Protein AF-A0A0B7G5N1-F1 (afdb_monomer)

pLDDT: mean 84.03, std 15.51, range [38.81, 98.81]

Secondary structure (DSSP, 8-state):
--PPP-----------PPPEEEEESSTT-SSGGGGGG-BTTB--SS--SSSB----SS--BSS-EEEEEEE--SSSPPPTTS-EEEEEETT-SEEEEESSPTT--S--S-EEEEETTEEEEEE---TT-EEEEEEE-STT-EEEEEETTPPPEEEEES--SS-B-S-EEEEEEE---S----------EEEEEEEESS------

Solvent-accessible surface area (backbone atoms only — not comparable to full-atom values): 11758 Å² total; per-residue (Å²): 142,82,83,82,85,81,83,82,78,80,82,79,73,82,82,81,74,46,58,75,66,47,78,56,61,54,85,92,49,94,50,79,72,56,61,71,64,31,41,101,91,39,84,44,74,48,44,53,79,91,44,35,26,61,56,74,89,61,81,50,60,42,62,34,38,41,32,39,27,37,24,54,33,80,66,49,42,64,64,30,78,27,25,32,48,34,39,35,34,86,84,59,25,40,31,36,32,32,21,17,48,86,95,59,80,93,56,52,51,34,40,32,36,33,35,77,91,37,78,73,46,74,44,69,69,63,60,66,44,43,38,37,38,30,50,23,22,26,84,72,21,27,35,26,44,31,50,64,86,40,61,45,41,79,75,41,79,37,58,35,73,48,40,67,50,73,51,39,35,51,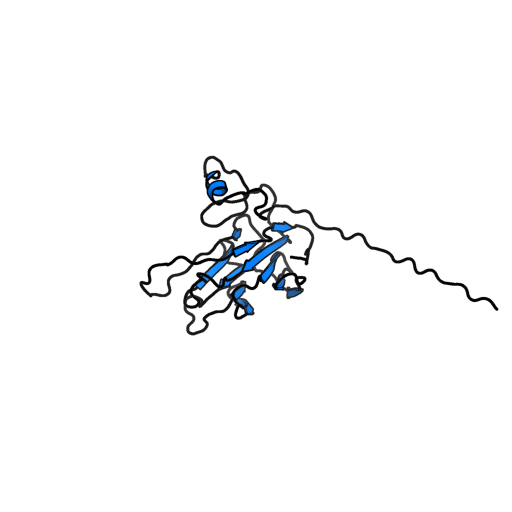48,71,49,74,52,86,76,85,68,91,71,78,86,67,82,61,42,71,50,76,45,66,27,36,35,30,68,44,75,81,78,41,69,112

Sequence (204 aa):
MLLPLLSAAAVLAPSVLGAIVWDGRFNNYSTATDFDKWSWSNQVGAYQTSELIPQTTASLSGHLYFHVSLQIPTVNPPDPNYEHQIVFWEGHYADIKYGQLAGQNGVADVLRVITGGKTIWSVTPVKGTWYNFILETGSPGGLWVSTGGSALTKVYTGSLNGNGGTDWHIGALRLPNGNTNTITEENIYYSGVYVEDSGPTTTP

Foldseek 3Di:
DDDDDDDDDPPPDDPPDFDFQADPQCPVPPDPCVQVQDDPVRHDDQAHPDWGFGDHPDDQFAFKKWKKKKFQAPPQGDFLQWKKFAKAFPVRQKTFIAHADAPDPDPGQKTFIDGPNHTLDIDNHDHPKIKIWIFTAHAFGFIWIDIDQDFTDTSTTHHSRGTGDSRITHGIDIDDRPDPDDDDDHDMDMGGGTMGPDDDPRTD

Nearest PDB structures (foldseek):
  4le3-assembly3_C  TM=9.050E-01  e=3.004E-16  Podospora anserina
  3w9a-assembly3_C  TM=8.917E-01  e=1.405E-14  Coprinopsis cinerea okayama7#130
  9k7m-assembly2_B  TM=7.833E-01  e=1.869E-09  Coprinopsis cinerea okayama7#130
  9k7o-assembly2_B  TM=7.538E-01  e=1.773E-09  Coprinopsis cinerea okayama7#130
  7yaq-assembly1_A-2  TM=3.192E-01  e=9.346E+00  Cucumis sativus

Organism: Thanatephorus cucumeris (strain AG1-IB / isolate 7/3/14) (NCBI:txid1108050)

InterPro domains:
  IPR041524 Glycoside hydrolase 131, catalytic N-terminal [PF18271] (49-200)
  IPR041524 Glycoside hydrolase 131, catalytic N-terminal [PTHR34612] (50-203)

Structure (mmCIF, N/CA/C/O backbone):
data_AF-A0A0B7G5N1-F1
#
_entry.id   AF-A0A0B7G5N1-F1
#
loop_
_atom_site.group_PDB
_atom_site.id
_atom_site.type_symbol
_atom_site.label_atom_id
_atom_site.label_alt_id
_atom_site.label_comp_id
_atom_site.label_asym_id
_atom_site.label_entity_id
_atom_site.label_seq_id
_atom_site.pdbx_PDB_ins_code
_atom_site.Cartn_x
_atom_site.Cartn_y
_atom_site.Cartn_z
_atom_site.occupancy
_atom_site.B_iso_or_equiv
_atom_site.auth_seq_id
_atom_site.auth_comp_id
_atom_site.auth_asym_id
_atom_site.auth_atom_id
_atom_site.pdbx_PDB_model_num
ATOM 1 N N . MET A 1 1 ? -50.544 -39.180 17.485 1.00 41.62 1 MET A N 1
ATOM 2 C CA . MET A 1 1 ? -49.127 -38.815 17.691 1.00 41.62 1 MET A CA 1
ATOM 3 C C . MET A 1 1 ? -48.764 -37.822 16.594 1.00 41.62 1 MET A C 1
ATOM 5 O O . MET A 1 1 ? -48.700 -38.233 15.447 1.00 41.62 1 MET A O 1
ATOM 9 N N . LEU A 1 2 ? -48.657 -36.527 16.907 1.00 38.81 2 LEU A N 1
ATOM 10 C CA . LEU A 1 2 ? -48.232 -35.479 15.966 1.00 38.81 2 LEU A CA 1
ATOM 11 C C . LEU A 1 2 ? -46.974 -34.821 16.541 1.00 38.81 2 LEU A C 1
ATOM 13 O O . LEU A 1 2 ? -46.978 -34.454 17.715 1.00 38.81 2 LEU A O 1
ATOM 17 N N . LEU A 1 3 ? -45.924 -34.678 15.732 1.00 41.94 3 LEU A N 1
ATOM 18 C CA . LEU A 1 3 ? -44.769 -33.843 16.071 1.00 41.94 3 LEU A CA 1
ATOM 19 C C . LEU A 1 3 ? -45.041 -32.399 15.614 1.00 41.94 3 LEU A C 1
ATOM 21 O O . LEU A 1 3 ? -45.576 -32.218 14.518 1.00 41.94 3 LEU A O 1
ATOM 25 N N . PRO A 1 4 ? -44.652 -31.373 16.389 1.00 52.06 4 PRO A N 1
ATOM 26 C CA . PRO A 1 4 ? -44.638 -30.000 15.906 1.00 52.06 4 PRO A CA 1
ATOM 27 C C . PRO A 1 4 ? -43.407 -29.762 15.016 1.00 52.06 4 PRO A C 1
ATOM 29 O O . PRO A 1 4 ? -42.291 -30.132 15.379 1.00 52.06 4 PRO A O 1
ATOM 32 N N . LEU A 1 5 ? -43.591 -29.094 13.873 1.00 51.34 5 LEU A N 1
ATOM 33 C CA . LEU A 1 5 ? -42.473 -28.478 13.155 1.00 51.34 5 LEU A CA 1
ATOM 34 C C . LEU A 1 5 ? -41.990 -27.257 13.950 1.00 51.34 5 LEU A C 1
ATOM 36 O O . LEU A 1 5 ? -42.762 -26.325 14.175 1.00 51.34 5 LEU A O 1
ATOM 40 N N . LEU A 1 6 ? -40.709 -27.229 14.322 1.00 52.19 6 LEU A N 1
ATOM 41 C CA . LEU A 1 6 ? -40.042 -25.985 14.706 1.00 52.19 6 LEU A CA 1
ATOM 42 C C . LEU A 1 6 ? -39.616 -25.244 13.433 1.00 52.19 6 LEU A C 1
ATOM 44 O O . LEU A 1 6 ? -38.690 -25.673 12.746 1.00 52.19 6 LEU A O 1
ATOM 48 N N . SER A 1 7 ? -40.249 -24.107 13.145 1.00 56.81 7 SER A N 1
ATOM 49 C CA . SER A 1 7 ? -39.714 -23.149 12.174 1.00 56.81 7 SER A CA 1
ATOM 50 C C . SER A 1 7 ? -38.549 -22.387 12.800 1.00 56.81 7 SER A C 1
ATOM 52 O O . SER A 1 7 ? -38.754 -21.517 13.646 1.00 56.81 7 SER A O 1
ATOM 54 N N . ALA A 1 8 ? -37.325 -22.692 12.374 1.00 58.16 8 ALA A N 1
ATOM 55 C CA . ALA A 1 8 ? -36.159 -21.883 12.705 1.00 58.16 8 ALA A CA 1
ATOM 56 C C . ALA A 1 8 ? -36.198 -20.574 11.898 1.00 58.16 8 ALA A C 1
ATOM 58 O O . ALA A 1 8 ? -35.977 -20.573 10.688 1.00 58.16 8 ALA A O 1
ATOM 59 N N . ALA A 1 9 ? -36.483 -19.454 12.564 1.00 54.28 9 ALA A N 1
ATOM 60 C CA . ALA A 1 9 ? -36.332 -18.136 11.961 1.00 54.28 9 ALA A CA 1
ATOM 61 C C . ALA A 1 9 ? -34.836 -17.807 11.839 1.00 54.28 9 ALA A C 1
ATOM 63 O O . ALA A 1 9 ? -34.158 -17.591 12.844 1.00 54.28 9 ALA A O 1
ATOM 64 N N . ALA A 1 10 ? -34.316 -17.776 10.611 1.00 60.44 10 ALA A N 1
ATOM 65 C CA . ALA A 1 10 ? -32.957 -17.321 10.351 1.00 60.44 10 ALA A CA 1
ATOM 66 C C . ALA A 1 10 ? -32.867 -15.809 10.612 1.00 60.44 10 ALA A C 1
ATOM 68 O O . ALA A 1 10 ? -33.365 -15.002 9.826 1.00 60.44 10 ALA A O 1
ATOM 69 N N . VAL A 1 11 ? -32.239 -15.425 11.725 1.00 53.81 11 VAL A N 1
ATOM 70 C CA . VAL A 1 11 ? -31.940 -14.021 12.025 1.00 53.81 11 VAL A CA 1
ATOM 71 C C . VAL A 1 11 ? -30.785 -13.577 11.131 1.00 53.81 11 VAL A C 1
ATOM 73 O O . VAL A 1 11 ? -29.615 -13.780 11.450 1.00 53.81 11 VAL A O 1
ATOM 76 N N . LEU A 1 12 ? -31.124 -12.966 9.996 1.00 58.72 12 LEU A N 1
ATOM 77 C CA . LEU A 1 12 ? -30.190 -12.163 9.215 1.00 58.72 12 LEU A CA 1
ATOM 78 C C . LEU A 1 12 ? -29.838 -10.917 10.032 1.00 58.72 12 LEU A C 1
ATOM 80 O O . LEU A 1 12 ? -30.612 -9.962 10.092 1.00 58.72 12 LEU A O 1
ATOM 84 N N . ALA A 1 13 ? -28.677 -10.941 10.686 1.00 62.34 13 ALA A N 1
ATOM 85 C CA . ALA A 1 13 ? -28.099 -9.734 11.257 1.00 62.34 13 ALA A CA 1
ATOM 86 C C . ALA A 1 13 ? -27.789 -8.749 10.112 1.00 62.34 13 ALA A C 1
ATOM 88 O O . ALA A 1 13 ? -27.182 -9.163 9.119 1.00 62.34 13 ALA A O 1
ATOM 89 N N . PRO A 1 14 ? -28.188 -7.468 10.207 1.00 55.19 14 PRO A N 1
ATOM 90 C CA . PRO A 1 14 ? -27.803 -6.482 9.211 1.00 55.19 14 PRO A CA 1
ATOM 91 C C . PRO A 1 14 ? -26.285 -6.285 9.260 1.00 55.19 14 PRO A C 1
ATOM 93 O O . PRO A 1 14 ? -25.725 -5.957 10.307 1.00 55.19 14 PRO A O 1
ATOM 96 N N . SER A 1 15 ? -25.619 -6.463 8.121 1.00 60.59 15 SER A N 1
ATOM 97 C CA . SER A 1 15 ? -24.226 -6.062 7.950 1.00 60.59 15 SER A CA 1
ATOM 98 C C . SER A 1 15 ? -24.149 -4.536 7.977 1.00 60.59 15 SER A C 1
ATOM 100 O O . SER A 1 15 ? -24.482 -3.876 6.990 1.00 60.59 15 SER A O 1
ATOM 102 N N . VAL A 1 16 ? -23.729 -3.974 9.110 1.00 55.88 16 VAL A N 1
ATOM 103 C CA . VAL A 1 16 ? -23.345 -2.563 9.194 1.00 55.88 16 VAL A CA 1
ATOM 104 C C . VAL A 1 16 ? -22.017 -2.416 8.457 1.00 55.88 16 VAL A C 1
ATOM 106 O O . VAL A 1 16 ? -20.967 -2.752 8.997 1.00 55.88 16 VAL A O 1
ATOM 109 N N . LEU A 1 17 ? -22.084 -1.975 7.201 1.00 64.12 17 LEU A N 1
ATOM 110 C CA . LEU A 1 17 ? -20.917 -1.478 6.476 1.00 64.12 17 LEU A CA 1
ATOM 111 C C . LEU A 1 17 ? -20.559 -0.099 7.037 1.00 64.12 17 LEU A C 1
ATOM 113 O O . LEU A 1 17 ? -21.458 0.707 7.295 1.00 64.12 17 LEU A O 1
ATOM 117 N N . GLY A 1 18 ? -19.267 0.146 7.245 1.00 68.44 18 GLY A N 1
ATOM 118 C CA . GLY A 1 18 ? -18.786 1.401 7.805 1.00 68.44 18 GLY A CA 1
ATOM 119 C C . GLY A 1 18 ? -18.878 2.587 6.855 1.00 68.44 18 GLY A C 1
ATOM 120 O O . GLY A 1 18 ? -19.166 2.448 5.662 1.00 68.44 18 GLY A O 1
ATOM 121 N N . ALA A 1 19 ? -18.627 3.781 7.391 1.00 80.12 19 ALA A N 1
ATOM 122 C CA . ALA A 1 19 ? -18.590 4.992 6.588 1.00 80.12 19 ALA A CA 1
ATOM 123 C C . ALA A 1 19 ? -17.226 5.134 5.891 1.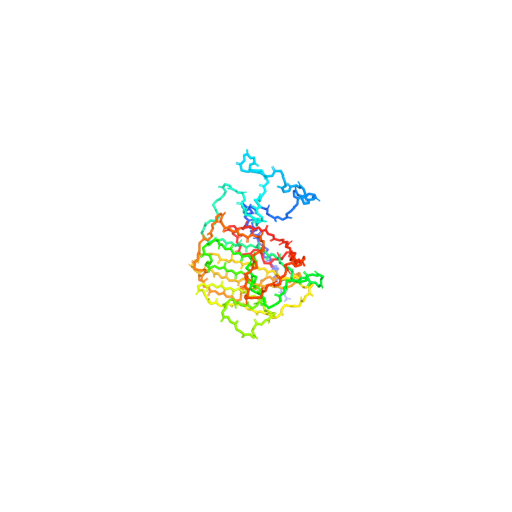00 80.12 19 ALA A C 1
ATOM 125 O O . ALA A 1 19 ? -16.173 5.114 6.530 1.00 80.12 19 ALA A O 1
ATOM 126 N N . ILE A 1 20 ? -17.244 5.333 4.570 1.00 73.56 20 ILE A N 1
ATOM 127 C CA . ILE A 1 20 ? -16.054 5.741 3.813 1.00 73.56 20 ILE A CA 1
ATOM 128 C C . ILE A 1 20 ? -15.778 7.212 4.143 1.00 73.56 20 ILE A C 1
ATOM 130 O O . ILE A 1 20 ? -16.567 8.084 3.776 1.00 73.56 20 ILE A O 1
ATOM 134 N N . VAL A 1 21 ? -14.666 7.491 4.830 1.00 76.88 21 VAL A N 1
ATOM 135 C CA . VAL A 1 21 ? -14.301 8.855 5.274 1.00 76.88 21 VAL A CA 1
ATOM 136 C C . VAL A 1 21 ? -13.416 9.609 4.272 1.00 76.88 21 VAL A C 1
ATOM 138 O O . VAL A 1 21 ? -13.299 10.834 4.336 1.00 76.88 21 VAL A O 1
ATOM 141 N N . TRP A 1 22 ? -12.820 8.889 3.319 1.00 79.38 22 TRP A N 1
ATOM 142 C CA . TRP A 1 22 ? -12.133 9.422 2.139 1.00 79.38 22 TRP A CA 1
ATOM 143 C C . TRP A 1 22 ? -12.117 8.352 1.034 1.00 79.38 22 TRP A C 1
ATOM 145 O O . TRP A 1 22 ? -11.930 7.169 1.321 1.00 79.38 22 TRP A O 1
ATOM 155 N N . ASP A 1 23 ? -12.332 8.764 -0.220 1.00 78.38 23 ASP A N 1
ATOM 156 C CA . ASP A 1 23 ? -12.467 7.872 -1.380 1.00 78.38 23 ASP A CA 1
ATOM 157 C C . ASP A 1 23 ? -11.369 8.141 -2.421 1.00 78.38 23 ASP A C 1
ATOM 159 O O . ASP A 1 23 ? -11.467 9.057 -3.242 1.00 78.38 23 ASP A O 1
ATOM 163 N N . GLY A 1 24 ? -10.330 7.307 -2.379 1.00 77.19 24 GLY A N 1
ATOM 164 C CA . GLY A 1 24 ? -9.223 7.270 -3.327 1.00 77.19 24 GLY A CA 1
ATOM 165 C C . GLY A 1 24 ? -9.346 6.140 -4.353 1.00 77.19 24 GLY A C 1
ATOM 166 O O . GLY A 1 24 ? -8.335 5.570 -4.761 1.00 77.19 24 GLY A O 1
ATOM 167 N N . ARG A 1 25 ? -10.557 5.773 -4.786 1.00 82.56 25 ARG A N 1
ATOM 168 C CA . ARG A 1 25 ? -10.760 4.675 -5.755 1.00 82.56 25 ARG A CA 1
ATOM 169 C C . ARG A 1 25 ? -10.706 5.123 -7.220 1.00 82.56 25 ARG A C 1
ATOM 171 O O . ARG A 1 25 ? -11.237 4.439 -8.086 1.00 82.56 25 ARG A O 1
ATOM 178 N N . PHE A 1 26 ? -10.112 6.284 -7.501 1.00 79.31 26 PHE A N 1
ATOM 179 C CA . PHE A 1 26 ? -9.945 6.888 -8.836 1.00 79.31 26 PHE A CA 1
ATOM 180 C C . PHE A 1 26 ? -11.225 7.131 -9.668 1.00 79.31 26 PHE A C 1
ATOM 182 O O . PHE A 1 26 ? -11.131 7.720 -10.735 1.00 79.31 26 PHE A O 1
ATOM 189 N N . ASN A 1 27 ? -12.426 6.803 -9.175 1.00 80.69 27 ASN A N 1
ATOM 190 C CA . ASN A 1 27 ? -13.707 6.962 -9.891 1.00 80.69 27 ASN A CA 1
ATOM 191 C C . ASN A 1 27 ? -13.988 8.386 -10.425 1.00 80.69 27 ASN A C 1
ATOM 193 O O . ASN A 1 27 ? -14.785 8.554 -11.343 1.00 80.69 27 ASN A O 1
ATOM 197 N N . ASN A 1 28 ? -13.343 9.406 -9.848 1.00 76.69 28 ASN A N 1
ATOM 198 C CA . ASN A 1 28 ? -13.466 10.817 -10.234 1.00 76.69 28 ASN A CA 1
ATOM 199 C C . ASN A 1 28 ? -12.352 11.298 -11.194 1.00 76.69 28 ASN A C 1
ATOM 201 O O . ASN A 1 28 ? -12.274 12.490 -11.489 1.00 76.69 28 ASN A O 1
ATOM 205 N N . TYR A 1 29 ? -11.493 10.390 -11.667 1.00 72.31 29 TYR A N 1
ATOM 206 C CA . TYR A 1 29 ? -10.338 10.650 -12.527 1.00 72.31 29 TYR A CA 1
ATOM 207 C C . TYR A 1 29 ? -10.499 9.856 -13.831 1.00 72.31 29 TYR A C 1
ATOM 209 O O . TYR A 1 29 ? -10.562 8.630 -13.820 1.00 72.31 29 TYR A O 1
ATOM 217 N N . SER A 1 30 ? -10.581 10.551 -14.966 1.00 83.38 30 SER A N 1
ATOM 218 C CA . SER A 1 30 ? -10.684 9.930 -16.296 1.00 83.38 30 SER A CA 1
ATOM 219 C C . SER A 1 30 ? -9.310 9.623 -16.894 1.00 83.38 30 SER A C 1
ATOM 221 O O . SER A 1 30 ? -9.163 8.683 -17.671 1.00 83.38 30 SER A O 1
ATOM 223 N N . THR A 1 31 ? -8.306 10.443 -16.572 1.00 79.44 31 THR A N 1
ATOM 224 C CA . THR A 1 31 ? -6.951 10.395 -17.140 1.00 79.44 31 THR A CA 1
ATOM 225 C C . THR A 1 31 ? -5.909 10.904 -16.141 1.00 79.44 31 THR A C 1
ATOM 227 O O . THR A 1 31 ? -6.243 11.584 -15.175 1.00 79.44 31 THR A O 1
ATOM 230 N N . ALA A 1 32 ? -4.622 10.640 -16.392 1.00 71.44 32 ALA A N 1
ATOM 231 C CA . ALA A 1 32 ? -3.537 11.154 -15.551 1.00 71.44 32 ALA A CA 1
ATOM 232 C C . ALA A 1 32 ? -3.467 12.700 -15.504 1.00 71.44 32 ALA A C 1
ATOM 234 O O . ALA A 1 32 ? -3.017 13.263 -14.513 1.00 71.44 32 ALA A O 1
ATOM 235 N N . THR A 1 33 ? -3.978 13.408 -16.515 1.00 75.00 33 THR A N 1
ATOM 236 C CA . THR A 1 33 ? -4.027 14.882 -16.499 1.00 75.00 33 THR A CA 1
ATOM 237 C C . THR A 1 33 ? -5.102 15.445 -15.561 1.00 75.00 33 THR A C 1
ATOM 239 O O . THR A 1 33 ? -5.165 16.652 -15.335 1.00 75.00 33 THR A O 1
ATOM 242 N N . ASP A 1 34 ? -5.947 14.599 -14.960 1.00 70.38 34 ASP A N 1
ATOM 243 C CA . ASP A 1 34 ? -6.860 15.028 -13.898 1.00 70.38 34 ASP A CA 1
ATOM 244 C C . ASP A 1 34 ? -6.130 15.305 -12.571 1.00 70.38 34 ASP A C 1
ATOM 246 O O . ASP A 1 34 ? -6.648 16.069 -11.754 1.00 70.38 34 ASP A O 1
ATOM 250 N N . PHE A 1 35 ? -4.922 14.759 -12.366 1.00 66.94 35 PHE A N 1
ATOM 251 C CA . PHE A 1 35 ? -4.067 15.110 -11.224 1.00 66.94 35 PHE A CA 1
ATOM 252 C C . PHE A 1 35 ? -3.460 16.518 -11.370 1.00 66.94 35 PHE A C 1
ATOM 254 O O . PHE A 1 35 ? -3.325 17.218 -10.370 1.00 66.94 35 PHE A O 1
ATOM 261 N N . ASP A 1 36 ? -3.222 16.995 -12.601 1.00 69.38 36 ASP A N 1
ATOM 262 C CA . ASP A 1 36 ? -2.700 18.348 -12.892 1.00 69.38 36 ASP A CA 1
ATOM 263 C C . ASP A 1 36 ? -3.657 19.483 -12.466 1.00 69.38 36 ASP A C 1
ATOM 265 O O . ASP A 1 36 ? -3.292 20.660 -12.459 1.00 69.38 36 ASP A O 1
ATOM 269 N N . LYS A 1 37 ? -4.909 19.149 -12.120 1.00 70.75 37 LYS A N 1
ATOM 270 C CA . LYS A 1 37 ? -5.894 20.096 -11.577 1.00 70.75 37 LYS A CA 1
ATOM 271 C C . LYS A 1 37 ? -5.552 20.531 -10.151 1.00 70.75 37 LYS A C 1
ATOM 273 O O . LYS A 1 37 ? -5.959 21.626 -9.750 1.00 70.75 37 LYS A O 1
ATOM 278 N N . TRP A 1 38 ? -4.850 19.685 -9.395 1.00 75.75 38 TRP A N 1
ATOM 279 C CA . TRP A 1 38 ? -4.390 19.997 -8.047 1.00 75.75 38 TRP A CA 1
ATOM 280 C C . TRP A 1 38 ? -3.155 20.901 -8.092 1.00 75.75 38 TRP A C 1
ATOM 282 O O . TRP A 1 38 ? -2.234 20.698 -8.881 1.00 75.75 38 TRP A O 1
ATOM 292 N N . SER A 1 39 ? -3.106 21.889 -7.203 1.00 55.28 39 SER A N 1
ATOM 293 C CA . SER A 1 39 ? -1.886 22.641 -6.915 1.00 55.28 39 SER A CA 1
ATOM 294 C C . SER A 1 39 ? -1.914 23.208 -5.496 1.00 55.28 39 SER A C 1
ATOM 296 O O . SER A 1 39 ? -2.972 23.302 -4.871 1.00 55.28 39 SER A O 1
ATOM 298 N N . TRP A 1 40 ? -0.770 23.706 -5.022 1.00 47.94 40 TRP A N 1
ATOM 299 C CA . TRP A 1 40 ? -0.661 24.441 -3.755 1.00 47.94 40 TRP A CA 1
ATOM 300 C C . TRP A 1 40 ? -1.617 25.642 -3.629 1.00 47.94 40 TRP A C 1
ATOM 302 O O . TRP A 1 40 ? -1.957 26.035 -2.516 1.00 47.94 40 TRP A O 1
ATOM 312 N N . SER A 1 41 ? -2.068 26.228 -4.745 1.00 59.69 41 SER A N 1
ATOM 313 C CA . SER A 1 41 ? -3.061 27.314 -4.767 1.00 59.69 41 SER A CA 1
ATOM 314 C C . SER A 1 41 ? -4.482 26.853 -5.120 1.00 59.69 41 SER A C 1
ATOM 316 O O . SER A 1 41 ? -5.412 27.655 -5.042 1.00 59.69 41 SER A O 1
ATOM 318 N N . ASN A 1 42 ? -4.669 25.582 -5.488 1.00 64.69 42 ASN A N 1
ATOM 319 C CA . ASN A 1 42 ? -5.943 24.992 -5.893 1.00 64.69 42 ASN A CA 1
ATOM 320 C C . ASN A 1 42 ? -6.002 23.509 -5.480 1.00 64.69 42 ASN A C 1
ATOM 322 O O . ASN A 1 42 ? -5.864 22.607 -6.307 1.00 64.69 42 ASN A O 1
ATOM 326 N N . GLN A 1 43 ? -6.177 23.250 -4.182 1.00 63.78 43 GLN A N 1
ATOM 327 C CA . GLN A 1 43 ? -6.126 21.898 -3.610 1.00 63.78 43 GLN A CA 1
ATOM 328 C C . GLN A 1 43 ? -7.436 21.123 -3.863 1.00 63.78 43 GLN A C 1
ATOM 330 O O . GLN A 1 43 ? -8.256 20.952 -2.960 1.00 63.78 43 GLN A O 1
ATOM 335 N N . VAL A 1 44 ? -7.652 20.703 -5.111 1.00 73.06 44 VAL A N 1
ATOM 336 C CA . VAL A 1 44 ? -8.850 19.982 -5.575 1.00 73.06 44 VAL A CA 1
ATOM 337 C C . VAL A 1 44 ? -8.574 18.500 -5.828 1.00 73.06 44 VAL A C 1
ATOM 339 O O . VAL A 1 44 ? -7.453 18.110 -6.135 1.00 73.06 44 VAL A O 1
ATOM 342 N N . GLY A 1 45 ? -9.620 17.677 -5.758 1.00 69.12 45 GLY A N 1
ATOM 343 C CA . GLY A 1 45 ? -9.492 16.225 -5.878 1.00 69.12 45 GLY A CA 1
ATOM 344 C C . GLY A 1 45 ? -9.052 15.558 -4.570 1.00 69.12 45 GLY A C 1
ATOM 345 O O . GLY A 1 45 ? -9.001 16.193 -3.520 1.00 69.12 45 GLY A O 1
ATOM 346 N N . ALA A 1 46 ? -8.784 14.256 -4.640 1.00 66.50 46 ALA A N 1
ATOM 347 C CA . ALA A 1 46 ? -8.466 13.404 -3.499 1.00 66.50 46 ALA A CA 1
ATOM 348 C C . ALA A 1 46 ? -6.964 13.333 -3.157 1.00 66.50 46 ALA A C 1
ATOM 350 O O . ALA A 1 46 ? -6.638 12.749 -2.123 1.00 66.50 46 ALA A O 1
ATOM 351 N N . TYR A 1 47 ? -6.075 13.895 -3.991 1.00 53.12 47 TYR A N 1
ATOM 352 C CA . TYR A 1 47 ? -4.631 13.629 -3.947 1.00 53.12 47 TYR A CA 1
ATOM 353 C C . TYR A 1 47 ? -3.738 14.838 -4.267 1.00 53.12 47 TYR A C 1
ATOM 355 O O . TYR A 1 47 ? -4.171 15.774 -4.937 1.00 53.12 47 TYR A O 1
ATOM 363 N N . GLN A 1 48 ? -2.472 14.740 -3.851 1.00 52.44 48 GLN A N 1
ATOM 364 C CA . GLN A 1 48 ? -1.347 15.620 -4.203 1.00 52.44 48 GLN A CA 1
ATOM 365 C C . GLN A 1 48 ? -0.324 14.853 -5.067 1.00 52.44 48 GLN A C 1
ATOM 367 O O . GLN A 1 48 ? -0.557 13.691 -5.391 1.00 52.44 48 GLN A O 1
ATOM 372 N N . THR A 1 49 ? 0.789 15.480 -5.456 1.00 47.75 49 THR A N 1
ATOM 373 C CA . THR A 1 49 ? 1.831 14.860 -6.300 1.00 47.75 49 THR A CA 1
ATOM 374 C C . THR A 1 49 ? 3.241 15.120 -5.744 1.00 47.75 49 THR A C 1
ATOM 376 O O . THR A 1 49 ? 3.476 16.137 -5.097 1.00 47.75 49 THR A O 1
ATOM 379 N N . SER A 1 50 ? 4.240 14.256 -5.965 1.00 51.69 50 SER A N 1
ATOM 380 C CA . SER A 1 50 ? 4.254 13.049 -6.817 1.00 51.69 50 SER A CA 1
ATOM 381 C C . SER A 1 50 ? 3.575 11.813 -6.214 1.00 51.69 50 SER A C 1
ATOM 383 O O . SER A 1 50 ? 2.935 11.065 -6.946 1.00 51.69 50 SER A O 1
ATOM 385 N N . GLU A 1 51 ? 3.701 11.595 -4.906 1.00 71.62 51 GLU A N 1
ATOM 386 C CA . GLU A 1 51 ? 2.961 10.556 -4.180 1.00 71.62 51 GLU A CA 1
ATOM 387 C C . GLU A 1 51 ? 1.560 11.056 -3.844 1.00 71.62 51 GLU A C 1
ATOM 389 O O . GLU A 1 51 ? 1.368 12.219 -3.484 1.00 71.62 51 GLU A O 1
ATOM 394 N N . LEU A 1 52 ? 0.574 10.170 -3.942 1.00 78.06 52 LEU A N 1
ATOM 395 C CA . LEU A 1 52 ? -0.814 10.538 -3.744 1.00 78.06 52 LEU A CA 1
ATOM 396 C C . LEU A 1 52 ? -1.155 10.513 -2.244 1.00 78.06 52 LEU A C 1
ATOM 398 O O . LEU A 1 52 ? -1.305 9.444 -1.655 1.00 78.06 52 LEU A O 1
ATOM 402 N N . ILE A 1 53 ? -1.282 11.697 -1.638 1.00 83.88 53 ILE A N 1
ATOM 403 C CA . ILE A 1 53 ? -1.626 11.889 -0.215 1.00 83.88 53 ILE A CA 1
ATOM 404 C C . ILE A 1 53 ? -3.120 12.247 -0.056 1.00 83.88 53 ILE A C 1
ATOM 406 O O . ILE A 1 53 ? -3.588 13.119 -0.793 1.00 83.88 53 ILE A O 1
ATOM 410 N N . PRO A 1 54 ? -3.878 11.657 0.896 1.00 82.88 54 PRO A N 1
ATOM 411 C CA . PRO A 1 54 ? -5.288 11.972 1.132 1.00 82.88 54 PRO A CA 1
ATOM 412 C C . PRO A 1 54 ? -5.588 13.454 1.410 1.00 82.88 54 PRO A C 1
ATOM 414 O O . PRO A 1 54 ? -5.320 13.979 2.490 1.00 82.88 54 PRO A O 1
ATOM 417 N N . GLN A 1 55 ? -6.266 14.111 0.470 1.00 86.31 55 GLN A N 1
ATOM 418 C CA . GLN A 1 55 ? -6.867 15.428 0.681 1.00 86.31 55 GLN A CA 1
ATOM 419 C C . GLN A 1 55 ? -8.257 15.270 1.329 1.00 86.31 55 GLN A C 1
ATOM 421 O O . GLN A 1 55 ? -9.217 14.871 0.668 1.00 86.31 55 GLN A O 1
ATOM 426 N N . THR A 1 56 ? -8.387 15.574 2.625 1.00 86.00 56 THR A N 1
ATOM 427 C CA . THR A 1 56 ? -9.665 15.489 3.362 1.00 86.00 56 THR A CA 1
ATOM 428 C C . THR A 1 56 ? -9.734 16.461 4.547 1.00 86.00 56 THR A C 1
ATOM 430 O O . THR A 1 56 ? -8.719 16.980 5.004 1.00 86.00 56 THR A O 1
ATOM 433 N N . THR A 1 57 ? -10.945 16.703 5.056 1.00 88.94 57 THR A N 1
ATOM 434 C CA . THR A 1 57 ? -11.202 17.363 6.351 1.00 88.94 57 THR A CA 1
ATOM 435 C C . THR A 1 57 ? -11.625 16.377 7.447 1.00 88.94 57 THR A C 1
ATOM 437 O O . THR A 1 57 ? -11.786 16.779 8.600 1.00 88.94 57 THR A O 1
ATOM 440 N N . ALA A 1 58 ? -11.811 15.096 7.110 1.00 91.00 58 ALA A N 1
ATOM 441 C CA . ALA A 1 58 ? -12.085 14.042 8.079 1.00 91.00 58 ALA A CA 1
ATOM 442 C C . ALA A 1 58 ? -10.839 13.729 8.926 1.00 91.00 58 ALA A C 1
ATOM 444 O O . ALA A 1 58 ? -9.705 13.838 8.458 1.00 91.00 58 ALA A O 1
ATOM 445 N N . SER A 1 59 ? -11.043 13.293 10.171 1.00 94.25 59 SER A N 1
ATOM 446 C CA . SER A 1 59 ? -9.942 12.824 11.017 1.00 94.25 59 SER A CA 1
ATOM 447 C C . SER A 1 59 ? -9.480 11.445 10.552 1.00 94.25 59 SER A C 1
ATOM 449 O O . SER A 1 59 ? -10.156 10.45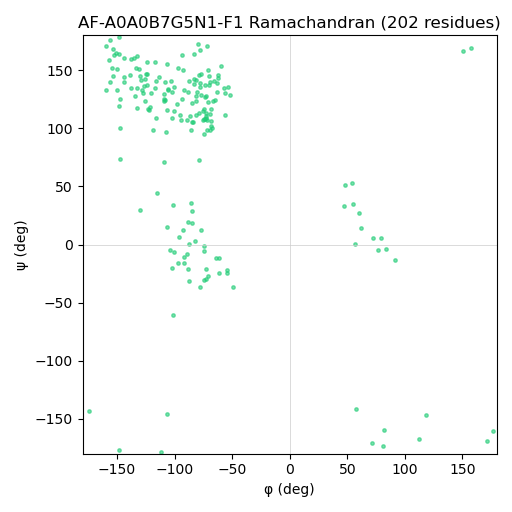3 10.809 1.00 94.25 59 SER A O 1
ATOM 451 N N . LEU A 1 60 ? -8.303 11.372 9.933 1.00 95.25 60 LEU A N 1
ATOM 452 C CA . LEU A 1 60 ? -7.638 10.113 9.582 1.00 95.25 60 LEU A CA 1
ATOM 453 C C . LEU A 1 60 ? -6.794 9.556 10.742 1.00 95.25 60 LEU A C 1
ATOM 455 O O . LEU A 1 60 ? -5.742 8.973 10.510 1.00 95.25 60 LEU A O 1
ATOM 459 N N . SER A 1 61 ? -7.249 9.728 11.988 1.00 94.44 61 SER A N 1
ATOM 460 C CA . SER A 1 61 ? -6.525 9.294 13.188 1.00 94.44 61 SER A CA 1
ATOM 461 C C . SER A 1 61 ? -7.390 8.479 14.150 1.00 94.44 61 SER A C 1
ATOM 463 O O . SER A 1 61 ? -8.563 8.794 14.345 1.00 94.44 61 SER A O 1
ATOM 465 N N . GLY A 1 62 ? -6.788 7.489 14.818 1.00 94.19 62 GLY A N 1
ATOM 466 C CA . GLY A 1 62 ? -7.447 6.601 15.784 1.00 94.19 62 GLY A CA 1
ATOM 467 C C . GLY A 1 62 ? -7.412 5.129 15.365 1.00 94.19 62 GLY A C 1
ATOM 468 O O . GLY A 1 62 ? -6.450 4.676 14.742 1.00 94.19 62 GLY A O 1
ATOM 469 N N . HIS A 1 63 ? -8.461 4.377 15.714 1.00 95.75 63 HIS A N 1
ATOM 470 C CA . HIS A 1 63 ? -8.666 3.002 15.241 1.00 95.75 63 HIS A CA 1
ATOM 471 C C . HIS A 1 63 ? -9.388 3.051 13.894 1.00 95.75 63 HIS A C 1
ATOM 473 O O . HIS A 1 63 ? -10.598 3.244 13.854 1.00 95.75 63 HIS A O 1
ATOM 479 N N . LEU A 1 64 ? -8.630 2.935 12.806 1.00 97.12 64 LEU A N 1
ATOM 480 C CA . LEU A 1 64 ? -9.115 3.032 11.430 1.00 97.12 64 LEU A CA 1
ATOM 481 C C . LEU A 1 64 ? -8.555 1.876 10.598 1.00 97.12 64 LEU A C 1
ATOM 483 O O . LEU A 1 64 ? -7.554 1.256 10.966 1.00 97.12 64 LEU A O 1
ATOM 487 N N . TYR A 1 65 ? -9.184 1.624 9.455 1.00 97.56 65 TYR A N 1
ATOM 488 C CA . TYR A 1 65 ? -8.781 0.590 8.509 1.00 97.56 65 TYR A CA 1
ATOM 489 C C . TYR A 1 65 ? -8.373 1.262 7.195 1.00 97.56 65 TYR A C 1
ATOM 491 O O . TYR A 1 65 ? -9.215 1.807 6.482 1.00 97.56 65 TYR A O 1
ATOM 499 N N . PHE A 1 66 ? -7.072 1.258 6.900 1.00 97.75 66 PHE A N 1
ATOM 500 C CA . PHE A 1 66 ? -6.497 1.841 5.687 1.00 97.75 66 PHE A CA 1
ATOM 501 C C . PHE A 1 66 ? -6.360 0.752 4.621 1.00 97.75 66 PHE A C 1
ATOM 503 O O . PHE A 1 66 ? -5.507 -0.133 4.739 1.00 97.75 66 PHE A O 1
ATOM 510 N N . HIS A 1 67 ? -7.221 0.800 3.606 1.00 98.38 67 HIS A N 1
ATOM 511 C CA . HIS A 1 67 ? -7.307 -0.189 2.531 1.00 98.38 67 HIS A CA 1
ATOM 512 C C . HIS A 1 67 ? -6.438 0.212 1.351 1.00 98.38 67 HIS A C 1
ATOM 514 O O . HIS A 1 67 ? -6.521 1.344 0.878 1.00 98.38 67 HIS A O 1
ATOM 520 N N . VAL A 1 68 ? -5.646 -0.724 0.835 1.00 98.31 68 VAL A N 1
ATOM 521 C CA . VAL A 1 68 ? -4.974 -0.578 -0.458 1.00 98.31 68 VAL A CA 1
ATOM 522 C C . VAL A 1 68 ? -4.791 -1.937 -1.119 1.00 98.31 68 VAL A C 1
ATOM 524 O O . VAL A 1 68 ? -4.284 -2.881 -0.512 1.00 98.31 68 VAL A O 1
ATOM 527 N N . SER A 1 69 ? -5.140 -2.021 -2.396 1.00 98.56 69 SER A N 1
ATOM 528 C CA . SER A 1 69 ? -4.775 -3.140 -3.256 1.00 98.56 69 SER A CA 1
ATOM 529 C C . SER A 1 69 ? -3.681 -2.695 -4.212 1.00 98.56 69 SER A C 1
ATOM 531 O O . SER A 1 69 ? -3.765 -1.621 -4.810 1.00 98.56 69 SER A O 1
ATOM 533 N N . LEU A 1 70 ? -2.638 -3.509 -4.371 1.00 98.12 70 LEU A N 1
ATOM 534 C CA . LEU A 1 70 ? -1.537 -3.225 -5.288 1.00 98.12 70 LEU A CA 1
ATOM 535 C C . LEU A 1 70 ? -1.094 -4.454 -6.076 1.00 98.12 70 LEU A C 1
ATOM 537 O O . LEU A 1 70 ? -1.327 -5.596 -5.680 1.00 98.12 70 LEU A O 1
ATOM 541 N N . GLN A 1 71 ? -0.413 -4.215 -7.189 1.00 98.06 71 GLN A N 1
ATOM 542 C CA . GLN A 1 71 ? 0.175 -5.251 -8.023 1.00 98.06 71 GLN A CA 1
ATOM 543 C C . GLN A 1 71 ? 1.605 -4.870 -8.401 1.00 98.06 71 GLN A C 1
ATOM 545 O O . GLN A 1 71 ? 1.836 -3.814 -8.989 1.00 98.06 71 GLN A O 1
ATOM 550 N N . ILE A 1 72 ? 2.548 -5.784 -8.150 1.00 97.38 72 ILE A N 1
ATOM 551 C CA . ILE A 1 72 ? 3.854 -5.767 -8.815 1.00 97.38 72 ILE A CA 1
ATOM 552 C C . ILE A 1 72 ? 3.648 -6.371 -10.219 1.00 97.38 72 ILE A C 1
ATOM 554 O O . ILE A 1 72 ? 3.286 -7.551 -10.309 1.00 97.38 72 ILE A O 1
ATOM 558 N N . PRO A 1 73 ? 3.792 -5.601 -11.310 1.00 96.00 73 PRO A N 1
ATOM 559 C CA . PRO A 1 73 ? 3.345 -6.012 -12.639 1.00 96.00 73 PRO A CA 1
ATOM 560 C C . PRO A 1 73 ? 4.321 -6.973 -13.326 1.00 96.00 73 PRO A C 1
ATOM 562 O O . PRO A 1 73 ? 5.419 -7.240 -12.844 1.00 96.00 73 PRO A O 1
ATOM 565 N N . THR A 1 74 ? 3.915 -7.510 -14.477 1.00 95.94 74 THR A N 1
ATOM 566 C CA . THR A 1 74 ? 4.781 -8.308 -15.367 1.00 95.94 74 THR A CA 1
ATOM 567 C C . THR A 1 74 ? 5.545 -7.460 -16.387 1.00 95.94 74 THR A C 1
ATOM 569 O O . THR A 1 74 ? 6.563 -7.911 -16.906 1.00 95.94 74 THR A O 1
ATOM 572 N N . VAL A 1 75 ? 5.074 -6.240 -16.669 1.00 94.62 75 VAL A N 1
ATOM 573 C CA . VAL A 1 75 ? 5.691 -5.279 -17.596 1.00 94.62 75 VAL A CA 1
ATOM 574 C C . VAL A 1 75 ? 6.282 -4.131 -16.788 1.00 94.62 75 VAL A C 1
ATOM 576 O O . VAL A 1 75 ? 5.574 -3.510 -15.997 1.00 94.62 75 VAL A O 1
ATOM 579 N N . ASN A 1 76 ? 7.572 -3.866 -16.997 1.00 91.50 76 ASN A N 1
ATOM 580 C CA . ASN A 1 76 ? 8.370 -2.889 -16.251 1.00 91.50 76 ASN A CA 1
ATOM 581 C C . ASN A 1 76 ? 8.209 -3.014 -14.714 1.00 91.50 76 ASN A C 1
ATOM 583 O O . ASN A 1 76 ? 7.893 -2.022 -14.062 1.00 91.50 76 ASN A O 1
ATOM 587 N N . PRO A 1 77 ? 8.363 -4.210 -14.104 1.00 93.06 77 PRO A N 1
ATOM 588 C CA . PRO A 1 77 ? 8.334 -4.332 -12.647 1.00 93.06 77 PRO A CA 1
ATOM 589 C C . PRO A 1 77 ? 9.447 -3.498 -11.993 1.00 93.06 77 PRO A C 1
ATOM 591 O O . PRO A 1 77 ? 10.510 -3.339 -12.596 1.00 93.06 77 PRO A O 1
ATOM 594 N N . PRO A 1 78 ? 9.270 -3.056 -10.736 1.00 90.69 78 PRO A N 1
ATOM 595 C CA . PRO A 1 78 ? 10.336 -2.415 -9.982 1.00 90.69 78 PRO A CA 1
ATOM 596 C C . PRO A 1 78 ? 11.506 -3.388 -9.767 1.00 90.69 78 PRO A C 1
ATOM 598 O O . PRO A 1 78 ? 11.296 -4.595 -9.562 1.00 90.69 78 PRO A O 1
ATOM 601 N N . ASP A 1 79 ? 12.740 -2.880 -9.812 1.00 87.69 79 ASP A N 1
ATOM 602 C CA . ASP A 1 79 ? 13.944 -3.717 -9.740 1.00 87.69 79 ASP A CA 1
ATOM 603 C C . ASP A 1 79 ? 14.101 -4.356 -8.337 1.00 87.69 79 ASP A C 1
ATOM 605 O O . ASP A 1 79 ? 14.311 -3.644 -7.353 1.00 87.69 79 ASP A O 1
ATOM 609 N N . PRO A 1 80 ? 14.054 -5.697 -8.201 1.00 91.56 80 PRO A N 1
ATOM 610 C CA . PRO A 1 80 ? 14.127 -6.370 -6.903 1.00 91.56 80 PRO A CA 1
ATOM 611 C C . PRO A 1 80 ? 15.433 -6.135 -6.116 1.00 91.56 80 PRO A C 1
ATOM 613 O O . PRO A 1 80 ? 15.479 -6.497 -4.940 1.00 91.56 80 PRO A O 1
ATOM 616 N N . ASN A 1 81 ? 16.475 -5.555 -6.725 1.00 85.94 81 ASN A N 1
ATOM 617 C CA . ASN A 1 81 ? 17.767 -5.242 -6.098 1.00 85.94 81 ASN A CA 1
ATOM 618 C C . ASN A 1 81 ? 17.815 -3.866 -5.397 1.00 85.94 81 ASN A C 1
ATOM 620 O O . ASN A 1 81 ? 18.865 -3.482 -4.873 1.00 85.94 81 ASN A O 1
ATOM 624 N N . TYR A 1 82 ? 16.720 -3.104 -5.413 1.00 83.19 82 TYR A N 1
ATOM 625 C CA . TYR A 1 82 ? 16.596 -1.799 -4.756 1.00 83.19 82 TYR A CA 1
ATOM 626 C C . TYR A 1 82 ? 15.522 -1.854 -3.664 1.00 83.19 82 TYR A C 1
ATOM 628 O O . TYR A 1 82 ? 14.634 -2.702 -3.714 1.00 83.19 82 TYR A O 1
ATOM 636 N N . GLU A 1 83 ? 15.596 -0.956 -2.679 1.00 86.00 83 GLU A N 1
ATOM 637 C CA . GLU A 1 83 ? 14.497 -0.781 -1.727 1.00 86.00 83 GLU A CA 1
ATOM 638 C C . GLU A 1 83 ? 13.438 0.113 -2.360 1.00 86.00 83 GLU A C 1
ATOM 640 O O . GLU A 1 83 ? 13.721 1.266 -2.694 1.00 86.00 83 GLU A O 1
ATOM 645 N N . HIS A 1 84 ? 12.215 -0.398 -2.441 1.00 89.75 84 HIS A N 1
ATOM 646 C CA . HIS A 1 84 ? 11.026 0.367 -2.789 1.00 89.75 84 HIS A CA 1
ATOM 647 C C . HIS A 1 84 ? 10.160 0.548 -1.551 1.00 89.75 84 HIS A C 1
ATOM 649 O O . HIS A 1 84 ? 9.760 -0.432 -0.923 1.00 89.75 84 HIS A O 1
ATOM 655 N N . GLN A 1 85 ? 9.847 1.793 -1.217 1.00 91.06 85 GLN A N 1
ATOM 656 C CA . GLN A 1 85 ? 8.900 2.184 -0.177 1.00 91.06 85 GLN A CA 1
ATOM 657 C C . GLN A 1 85 ? 7.615 2.581 -0.900 1.00 91.06 85 GLN A C 1
ATOM 659 O O . GLN A 1 85 ? 7.620 3.558 -1.637 1.00 91.06 85 GLN A O 1
ATOM 664 N N . ILE A 1 86 ? 6.564 1.767 -0.795 1.00 93.94 86 ILE A N 1
ATOM 665 C CA . ILE A 1 86 ? 5.407 1.820 -1.705 1.00 93.94 86 ILE A CA 1
ATOM 666 C C . ILE A 1 86 ? 4.225 2.544 -1.055 1.00 93.94 86 ILE A C 1
ATOM 668 O O . ILE A 1 86 ? 3.773 3.577 -1.539 1.00 93.94 86 ILE A O 1
ATOM 672 N N . VAL A 1 87 ? 3.737 2.008 0.061 1.00 96.00 87 VAL A N 1
ATOM 673 C CA . VAL A 1 87 ? 2.689 2.650 0.858 1.00 96.00 87 VAL A CA 1
ATOM 674 C C . VAL A 1 87 ? 3.227 2.823 2.261 1.00 96.00 87 VAL A C 1
ATOM 676 O O . VAL A 1 87 ? 3.549 1.833 2.913 1.00 96.00 87 VAL A O 1
ATOM 679 N N . PHE A 1 88 ? 3.369 4.062 2.704 1.00 94.88 88 PHE A N 1
ATOM 680 C CA . PHE A 1 88 ? 4.015 4.411 3.967 1.00 94.88 88 PHE A CA 1
ATOM 681 C C . PHE A 1 88 ? 3.373 5.665 4.559 1.00 94.88 88 PHE A C 1
ATOM 683 O O . PHE A 1 88 ? 2.659 6.392 3.869 1.00 94.88 88 PHE A O 1
ATOM 690 N N . TRP A 1 89 ? 3.618 5.915 5.840 1.00 95.25 89 TRP A N 1
ATOM 691 C CA . TRP A 1 89 ? 3.435 7.248 6.417 1.00 95.25 89 TRP A CA 1
ATOM 692 C C . TRP A 1 89 ? 4.779 7.976 6.453 1.00 95.25 89 TRP A C 1
ATOM 694 O O . TRP A 1 89 ? 5.798 7.306 6.607 1.00 95.25 89 TRP A O 1
ATOM 704 N N . GLU A 1 90 ? 4.798 9.310 6.389 1.00 89.81 90 GLU A N 1
ATOM 705 C CA . GLU A 1 90 ? 6.027 10.134 6.494 1.00 89.81 90 GLU A CA 1
ATOM 706 C C . GLU A 1 90 ? 6.889 9.737 7.715 1.00 89.81 90 GLU A C 1
ATOM 708 O O . GLU A 1 90 ? 8.116 9.673 7.656 1.00 89.81 90 GLU A O 1
ATOM 713 N N . GLY A 1 91 ? 6.249 9.379 8.836 1.00 90.81 91 GLY A N 1
ATOM 714 C CA . GLY A 1 91 ? 6.928 8.887 10.042 1.00 90.81 91 GLY A CA 1
ATOM 715 C C . GLY A 1 91 ? 7.479 7.449 9.984 1.00 90.81 91 GLY A C 1
ATOM 716 O O . GLY A 1 91 ? 8.021 6.986 10.988 1.00 90.81 91 GLY A O 1
ATOM 717 N N . HIS A 1 92 ? 7.305 6.718 8.877 1.00 91.50 92 HIS A N 1
ATOM 718 C CA . HIS A 1 92 ? 7.743 5.329 8.643 1.00 91.50 92 HIS A CA 1
ATOM 719 C C . HIS A 1 92 ? 7.420 4.323 9.770 1.00 91.50 92 HIS A C 1
ATOM 721 O O . HIS A 1 92 ? 8.169 3.377 10.048 1.00 91.50 92 HIS A O 1
ATOM 727 N N . TYR A 1 93 ? 6.294 4.517 10.468 1.00 93.62 93 TYR A N 1
ATOM 728 C CA . TYR A 1 93 ? 5.880 3.612 11.543 1.00 93.62 93 TYR A CA 1
ATOM 729 C C . TYR A 1 93 ? 5.340 2.278 11.012 1.00 93.62 93 TYR A C 1
ATOM 731 O O . TYR A 1 93 ? 5.508 1.245 11.672 1.00 93.62 93 TYR A O 1
ATOM 739 N N . ALA A 1 94 ? 4.734 2.296 9.820 1.00 95.38 94 ALA A N 1
ATOM 740 C CA . ALA A 1 94 ? 4.289 1.125 9.085 1.00 95.38 94 ALA A CA 1
ATOM 741 C C . ALA A 1 94 ? 4.395 1.346 7.569 1.00 95.38 94 ALA A C 1
ATOM 743 O O . ALA A 1 94 ? 3.806 2.281 7.031 1.00 95.38 94 ALA A O 1
ATOM 744 N N . ASP A 1 95 ? 5.102 0.440 6.892 1.00 94.88 95 ASP A N 1
ATOM 745 C CA . A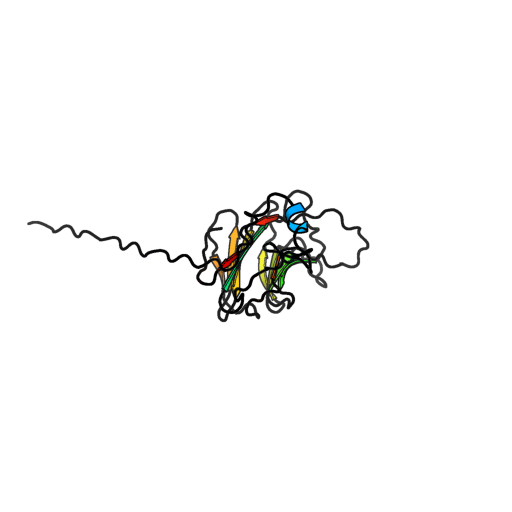SP A 1 95 ? 5.460 0.562 5.478 1.00 94.88 95 ASP A CA 1
ATOM 746 C C . ASP A 1 95 ? 5.158 -0.746 4.738 1.00 94.88 95 ASP A C 1
ATOM 748 O O . ASP A 1 95 ? 5.583 -1.823 5.172 1.00 94.88 95 ASP A O 1
ATOM 752 N N . ILE A 1 96 ? 4.534 -0.662 3.565 1.00 98.06 96 ILE A N 1
ATOM 753 C CA . ILE A 1 96 ? 4.633 -1.692 2.530 1.00 98.06 96 ILE A CA 1
ATOM 754 C C . ILE A 1 96 ? 5.893 -1.410 1.709 1.00 98.06 96 ILE A C 1
ATOM 756 O O . ILE A 1 96 ? 6.026 -0.342 1.107 1.00 98.06 96 ILE A O 1
ATOM 760 N N . LYS A 1 97 ? 6.812 -2.377 1.663 1.00 95.44 97 LYS A N 1
ATOM 761 C CA . LYS A 1 97 ? 8.063 -2.303 0.900 1.00 95.44 97 LYS A CA 1
ATOM 762 C C . LYS A 1 97 ? 8.222 -3.463 -0.072 1.00 95.44 97 LYS A C 1
ATOM 764 O O . LYS A 1 97 ? 7.667 -4.542 0.132 1.00 95.44 97 LYS A O 1
ATOM 769 N N . TYR A 1 98 ? 9.036 -3.261 -1.096 1.00 95.31 98 TYR A N 1
ATOM 770 C CA . TYR A 1 98 ? 9.441 -4.291 -2.048 1.00 95.31 98 TYR A CA 1
ATOM 771 C C . TYR A 1 98 ? 10.953 -4.222 -2.322 1.00 95.31 98 TYR A C 1
ATOM 773 O O . TYR A 1 98 ? 11.596 -3.212 -2.042 1.00 95.31 98 TYR A O 1
ATOM 781 N N . GLY A 1 99 ? 11.511 -5.324 -2.831 1.00 91.75 99 GLY A N 1
ATOM 782 C CA . GLY A 1 99 ? 12.923 -5.427 -3.198 1.00 91.75 99 GLY A CA 1
ATOM 783 C C . GLY A 1 99 ? 13.866 -5.475 -1.992 1.00 91.75 99 GLY A C 1
ATOM 784 O O . GLY A 1 99 ? 13.431 -5.692 -0.858 1.00 91.75 99 GLY A O 1
ATOM 785 N N . GLN A 1 100 ? 15.169 -5.374 -2.241 1.00 87.88 100 GLN A N 1
ATOM 786 C CA . GLN A 1 100 ? 16.225 -5.492 -1.235 1.00 87.88 100 GLN A CA 1
ATOM 787 C C . GLN A 1 100 ? 16.302 -4.235 -0.357 1.00 87.88 100 GLN A C 1
ATOM 789 O O . GLN A 1 100 ? 16.643 -3.161 -0.842 1.00 87.88 100 GLN A O 1
ATOM 794 N N . LEU A 1 101 ? 16.038 -4.377 0.949 1.00 85.38 101 LEU A N 1
ATOM 795 C CA . LEU A 1 101 ? 16.124 -3.259 1.899 1.00 85.38 101 LEU A CA 1
ATOM 796 C C . LEU A 1 101 ? 17.549 -2.697 1.988 1.00 85.38 101 LEU A C 1
ATOM 798 O O . LEU A 1 101 ? 18.529 -3.449 1.942 1.00 85.38 101 LEU A O 1
ATOM 802 N N . ALA A 1 102 ? 17.663 -1.387 2.190 1.00 73.44 102 ALA A N 1
ATOM 803 C CA . ALA A 1 102 ? 18.939 -0.700 2.326 1.00 73.44 102 ALA A CA 1
ATOM 804 C C . ALA A 1 102 ? 19.778 -1.307 3.468 1.00 73.44 102 ALA A C 1
ATOM 806 O O . ALA A 1 102 ? 19.301 -1.523 4.583 1.00 73.44 102 ALA A O 1
ATOM 807 N N . GLY A 1 103 ? 21.044 -1.620 3.180 1.00 73.12 103 GLY A N 1
ATOM 808 C CA . GLY A 1 103 ? 21.955 -2.271 4.129 1.00 73.12 103 GLY A CA 1
ATOM 809 C C . GLY A 1 103 ? 21.738 -3.780 4.331 1.00 73.12 103 GLY A C 1
ATOM 810 O O . GLY A 1 103 ? 22.544 -4.409 5.014 1.00 73.12 103 GLY A O 1
ATOM 811 N N . GLN A 1 104 ? 20.711 -4.388 3.726 1.00 73.50 104 GLN A N 1
ATOM 812 C CA . GLN A 1 104 ? 20.589 -5.847 3.615 1.00 73.50 104 GLN A CA 1
ATOM 813 C C . GLN A 1 104 ? 21.209 -6.325 2.297 1.00 73.50 104 GLN A C 1
ATOM 815 O O . GLN A 1 104 ? 21.187 -5.602 1.307 1.00 73.50 104 GLN A O 1
ATOM 820 N N . ASN A 1 105 ? 21.731 -7.555 2.271 1.00 71.25 105 ASN A N 1
ATOM 821 C CA . ASN A 1 105 ? 22.300 -8.188 1.077 1.00 71.25 105 ASN A CA 1
ATOM 822 C C . ASN A 1 105 ? 21.601 -9.524 0.795 1.00 71.25 105 ASN A C 1
ATOM 824 O O . ASN A 1 105 ? 21.389 -10.313 1.714 1.00 71.25 105 ASN A O 1
ATOM 828 N N . GLY A 1 106 ? 21.281 -9.795 -0.474 1.00 66.88 106 GLY A N 1
ATOM 829 C CA . GLY A 1 106 ? 20.825 -11.115 -0.933 1.00 66.88 106 GLY A CA 1
ATOM 830 C C . GLY A 1 106 ? 19.357 -11.465 -0.653 1.00 66.88 106 GLY A C 1
ATOM 831 O O . GLY A 1 106 ? 18.950 -12.586 -0.943 1.00 66.88 106 GLY A O 1
ATOM 832 N N . VAL A 1 107 ? 18.552 -10.533 -0.127 1.00 66.06 107 VAL A N 1
ATOM 833 C CA . VAL A 1 107 ? 17.096 -10.702 0.069 1.00 66.06 107 VAL A CA 1
ATOM 834 C C . VAL A 1 107 ? 16.338 -9.820 -0.926 1.00 66.06 107 VAL A C 1
ATOM 836 O O . VAL A 1 107 ? 15.759 -8.794 -0.561 1.00 66.06 107 VAL A O 1
ATOM 839 N N . ALA A 1 108 ? 16.394 -10.226 -2.193 1.00 77.69 108 ALA A N 1
ATOM 840 C CA . ALA A 1 108 ? 15.724 -9.590 -3.323 1.00 77.69 108 ALA A CA 1
ATOM 841 C C . ALA A 1 108 ? 14.350 -10.237 -3.609 1.00 77.69 108 ALA A C 1
ATOM 843 O O . ALA A 1 108 ? 14.074 -11.344 -3.154 1.00 77.69 108 ALA A O 1
ATOM 844 N N . ASP A 1 109 ? 13.501 -9.541 -4.369 1.00 92.12 109 ASP A N 1
ATOM 845 C CA . ASP A 1 109 ? 12.162 -9.985 -4.809 1.00 92.12 109 ASP A CA 1
ATOM 846 C C . ASP A 1 109 ? 11.220 -10.438 -3.673 1.00 92.12 109 ASP A C 1
ATOM 848 O O . ASP A 1 109 ? 10.655 -11.533 -3.673 1.00 92.12 109 ASP A O 1
ATOM 852 N N . VAL A 1 110 ? 11.050 -9.570 -2.672 1.00 95.62 110 VAL A N 1
ATOM 853 C CA . VAL A 1 110 ? 10.138 -9.795 -1.543 1.00 95.62 110 VAL A CA 1
ATOM 854 C C . VAL A 1 110 ? 9.284 -8.553 -1.309 1.00 95.62 110 VAL A C 1
ATOM 856 O O . VAL A 1 110 ? 9.809 -7.500 -0.941 1.00 95.62 110 VAL A O 1
ATOM 859 N N . LEU A 1 111 ? 7.968 -8.705 -1.472 1.00 98.06 111 LEU A N 1
ATOM 860 C CA . LEU A 1 111 ? 6.950 -7.759 -1.013 1.00 98.06 111 LEU A CA 1
ATOM 861 C C . LEU A 1 111 ? 6.715 -8.008 0.482 1.00 98.06 111 LEU A C 1
ATOM 863 O O . LEU A 1 111 ? 6.577 -9.156 0.907 1.00 98.06 111 LEU A O 1
ATOM 867 N N . ARG A 1 112 ? 6.716 -6.956 1.298 1.00 97.62 112 ARG A N 1
ATOM 868 C CA . ARG A 1 112 ? 6.711 -7.070 2.761 1.00 97.62 112 ARG A CA 1
ATOM 869 C C . ARG A 1 112 ? 6.006 -5.898 3.427 1.00 97.62 112 ARG A C 1
ATOM 871 O O . ARG A 1 112 ? 6.057 -4.786 2.918 1.00 97.62 112 ARG A O 1
ATOM 878 N N . VAL A 1 113 ? 5.418 -6.143 4.594 1.00 98.44 113 VAL A N 1
ATOM 879 C CA . VAL A 1 113 ? 4.923 -5.093 5.490 1.00 98.44 113 VAL A CA 1
ATOM 880 C C . VAL A 1 113 ? 5.818 -5.034 6.720 1.00 98.44 113 VAL A C 1
ATOM 882 O O . VAL A 1 113 ? 6.107 -6.058 7.348 1.00 98.44 113 VAL A O 1
ATOM 885 N N . ILE A 1 114 ? 6.281 -3.833 7.042 1.00 95.69 114 ILE A N 1
ATOM 886 C CA . ILE A 1 114 ? 7.191 -3.528 8.144 1.00 95.69 114 ILE A CA 1
ATOM 887 C C . ILE A 1 114 ? 6.461 -2.628 9.134 1.00 95.69 114 ILE A C 1
ATOM 889 O O . ILE A 1 114 ? 5.754 -1.724 8.718 1.00 95.69 114 ILE A O 1
ATOM 893 N N . THR A 1 115 ? 6.661 -2.835 10.434 1.00 95.38 115 THR A N 1
ATOM 894 C CA . THR A 1 115 ? 6.322 -1.848 11.468 1.00 95.38 115 THR A CA 1
ATOM 895 C C . THR A 1 115 ? 7.354 -1.873 12.591 1.00 95.38 115 THR A C 1
ATOM 897 O O . THR A 1 115 ? 7.923 -2.925 12.897 1.00 95.38 115 THR A O 1
ATOM 900 N N . GLY A 1 116 ? 7.672 -0.710 13.171 1.00 89.56 116 GLY A N 1
ATOM 901 C CA . GLY A 1 116 ? 8.692 -0.595 14.224 1.00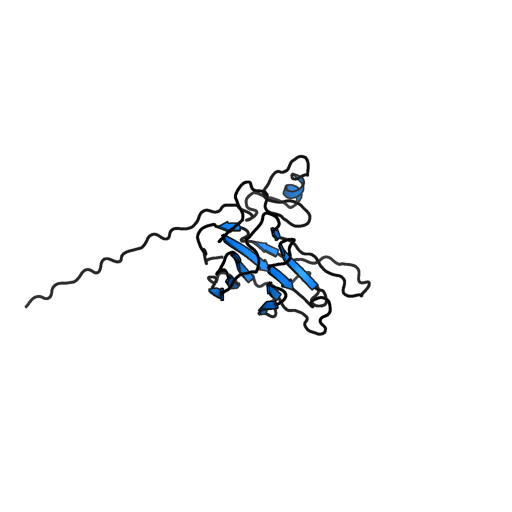 89.56 116 GLY A CA 1
ATOM 902 C C . GLY A 1 116 ? 10.060 -1.167 13.813 1.00 89.56 116 GLY A C 1
ATOM 903 O O . GLY A 1 116 ? 10.735 -1.814 14.616 1.00 89.56 116 GLY A O 1
ATOM 904 N N . GLY A 1 117 ? 10.425 -1.023 12.532 1.00 86.88 117 GLY A N 1
ATOM 905 C CA . GLY A 1 117 ? 11.646 -1.582 11.938 1.00 86.88 117 GLY A CA 1
ATOM 906 C C . GLY A 1 117 ? 11.653 -3.105 11.726 1.00 86.88 117 GLY A C 1
ATOM 907 O O . GLY A 1 117 ? 12.681 -3.655 11.336 1.00 86.88 117 GLY A O 1
ATOM 908 N N . LYS A 1 118 ? 10.540 -3.814 11.968 1.00 91.31 118 LYS A N 1
ATOM 909 C CA . LYS A 1 118 ? 10.437 -5.278 11.840 1.00 91.31 118 LYS A CA 1
ATOM 910 C C . LYS A 1 118 ? 9.433 -5.676 10.766 1.00 91.31 118 LYS A C 1
ATOM 912 O O . LYS A 1 118 ? 8.320 -5.166 10.735 1.00 91.31 118 LYS A O 1
ATOM 917 N N . THR A 1 119 ? 9.803 -6.627 9.910 1.00 95.12 119 THR A N 1
ATOM 918 C CA . THR A 1 119 ? 8.851 -7.262 8.986 1.00 95.12 119 THR A CA 1
ATOM 919 C C . THR A 1 119 ? 7.828 -8.080 9.779 1.00 95.12 119 THR A C 1
ATOM 921 O O . THR A 1 119 ? 8.220 -8.965 10.537 1.00 95.12 119 THR A O 1
ATOM 924 N N . ILE A 1 120 ? 6.538 -7.785 9.602 1.00 97.44 120 ILE A N 1
ATOM 925 C CA . ILE A 1 120 ? 5.414 -8.522 10.212 1.00 97.44 120 ILE A CA 1
ATOM 926 C C . ILE A 1 120 ? 4.725 -9.477 9.231 1.00 97.44 120 ILE A C 1
ATOM 928 O O . ILE A 1 120 ? 4.073 -10.426 9.655 1.00 97.44 120 ILE A O 1
ATOM 932 N N . TRP A 1 121 ? 4.898 -9.255 7.927 1.00 98.44 121 TRP A N 1
ATOM 933 C CA . TRP A 1 121 ? 4.424 -10.134 6.860 1.00 98.44 121 TRP A CA 1
ATOM 934 C C . TRP A 1 121 ? 5.311 -9.974 5.623 1.00 98.44 121 TRP A C 1
ATOM 936 O O . TRP A 1 121 ? 5.777 -8.868 5.342 1.00 98.44 121 TRP A O 1
ATOM 946 N N . SER A 1 122 ? 5.538 -11.050 4.869 1.00 97.69 122 SER A N 1
ATOM 947 C CA . SER A 1 122 ? 6.247 -10.993 3.590 1.00 97.69 122 SER A CA 1
ATOM 948 C C . SER A 1 122 ? 5.911 -12.161 2.664 1.00 97.69 122 SER A C 1
ATOM 950 O O . SER A 1 122 ? 5.460 -13.219 3.103 1.00 97.69 122 SER A O 1
ATOM 952 N N . VAL A 1 123 ? 6.156 -11.964 1.366 1.00 97.81 123 VAL A N 1
ATOM 953 C CA . VAL A 1 123 ? 6.014 -12.976 0.313 1.00 97.81 123 VAL A CA 1
ATOM 954 C C . VAL A 1 123 ? 6.939 -12.650 -0.866 1.00 97.81 123 VAL A C 1
ATOM 956 O O . VAL A 1 123 ? 7.207 -11.481 -1.142 1.00 97.81 123 VAL A O 1
ATOM 959 N N . THR A 1 124 ? 7.386 -13.661 -1.612 1.00 97.44 124 THR A N 1
ATOM 960 C CA . THR A 1 124 ? 7.898 -13.453 -2.979 1.00 97.44 124 THR A CA 1
ATOM 961 C C . THR A 1 124 ? 6.698 -13.225 -3.906 1.00 97.44 124 THR A C 1
ATOM 963 O O . THR A 1 124 ? 5.861 -14.123 -4.026 1.00 97.44 124 THR A O 1
ATOM 966 N N . PRO A 1 125 ? 6.533 -12.033 -4.509 1.00 97.12 125 PRO A N 1
ATOM 967 C CA . PRO A 1 125 ? 5.294 -11.679 -5.185 1.00 97.12 125 PRO A CA 1
ATOM 968 C C . PRO A 1 125 ? 5.180 -12.350 -6.556 1.00 97.12 125 PRO A C 1
ATOM 970 O O . PRO A 1 125 ? 6.047 -12.204 -7.420 1.00 97.12 125 PRO A O 1
ATOM 973 N N . VAL A 1 126 ? 4.053 -13.019 -6.799 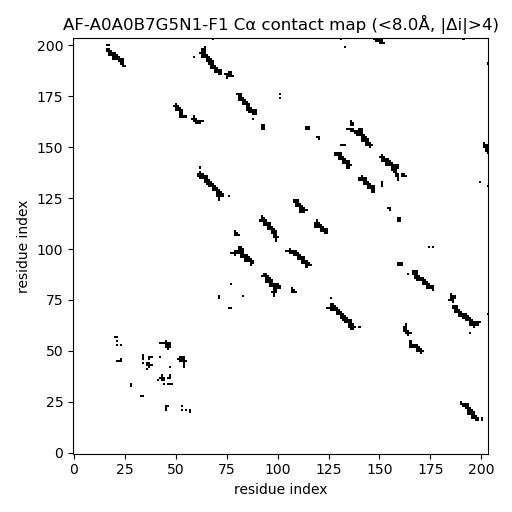1.00 97.94 126 VAL A N 1
ATOM 974 C CA . VAL A 1 126 ? 3.699 -13.518 -8.130 1.00 97.94 126 VAL A CA 1
ATOM 975 C C . VAL A 1 126 ? 3.316 -12.314 -8.990 1.00 97.94 126 VAL A C 1
ATOM 977 O O . VAL A 1 126 ? 2.262 -11.708 -8.793 1.00 97.94 126 VAL A O 1
ATOM 980 N N . LYS A 1 127 ? 4.189 -11.946 -9.932 1.00 97.06 127 LYS A N 1
ATOM 981 C CA . LYS A 1 127 ? 4.001 -10.787 -10.819 1.00 97.06 127 LYS A CA 1
ATOM 982 C C . LYS A 1 127 ? 2.650 -10.867 -11.537 1.00 97.06 127 LYS A C 1
ATOM 984 O O . LYS A 1 127 ? 2.266 -11.932 -12.016 1.00 97.06 127 LYS A O 1
ATOM 989 N N . GLY A 1 128 ? 1.922 -9.754 -11.596 1.00 97.44 128 GLY A N 1
ATOM 990 C CA . GLY A 1 128 ? 0.557 -9.714 -12.136 1.00 97.44 128 GLY A CA 1
ATOM 991 C C . GLY A 1 128 ? -0.553 -10.107 -11.144 1.00 97.44 128 GLY A C 1
ATOM 992 O O . GLY A 1 128 ? -1.729 -10.014 -11.486 1.00 97.44 128 GLY A O 1
ATOM 993 N N . THR A 1 129 ? -0.219 -10.517 -9.915 1.00 98.44 129 THR A N 1
ATOM 994 C CA . THR A 1 129 ? -1.209 -10.801 -8.859 1.00 98.44 129 THR A CA 1
ATOM 995 C C . THR A 1 129 ? -1.528 -9.537 -8.067 1.00 98.44 129 THR A C 1
ATOM 997 O O . THR A 1 129 ? -0.621 -8.844 -7.609 1.00 98.44 129 THR A O 1
ATOM 1000 N N . TRP A 1 130 ? -2.818 -9.256 -7.873 1.00 98.62 130 TRP A N 1
ATOM 1001 C CA . TRP A 1 130 ? -3.277 -8.251 -6.913 1.00 98.62 130 TRP A CA 1
ATOM 1002 C C . TRP A 1 130 ? -3.119 -8.771 -5.483 1.00 98.62 130 TRP A C 1
ATOM 1004 O O . TRP A 1 130 ? -3.606 -9.859 -5.164 1.00 98.62 130 TRP A O 1
ATOM 1014 N N . TYR A 1 131 ? -2.452 -7.981 -4.649 1.00 98.75 131 TYR A N 1
ATOM 1015 C CA . TYR A 1 131 ? -2.312 -8.159 -3.210 1.00 98.75 131 TYR A CA 1
ATOM 1016 C C . TYR A 1 131 ? -3.128 -7.072 -2.519 1.00 98.75 131 TYR A C 1
ATOM 1018 O O . TYR A 1 131 ? -2.909 -5.888 -2.775 1.00 98.75 131 TYR A O 1
ATOM 1026 N N . ASN A 1 132 ? -4.055 -7.477 -1.659 1.00 98.81 132 ASN A N 1
ATOM 1027 C CA . ASN A 1 132 ? -4.970 -6.574 -0.970 1.00 98.81 132 ASN A CA 1
ATOM 1028 C C . ASN A 1 132 ? -4.528 -6.463 0.488 1.00 98.81 132 ASN A C 1
ATOM 1030 O O . ASN A 1 132 ? -4.261 -7.491 1.116 1.00 98.81 132 ASN A O 1
ATOM 1034 N N . PHE A 1 133 ? -4.460 -5.245 1.019 1.00 98.81 133 PHE A N 1
ATOM 1035 C CA . PHE A 1 133 ? -3.968 -4.948 2.361 1.00 98.81 133 PHE A CA 1
ATOM 1036 C C . PHE A 1 133 ? -4.954 -4.077 3.134 1.00 98.81 133 PHE A C 1
ATOM 1038 O O . PHE A 1 133 ? -5.500 -3.119 2.591 1.00 98.81 133 PHE A O 1
ATOM 1045 N N . ILE A 1 134 ? -5.096 -4.363 4.430 1.00 98.56 134 ILE A N 1
ATOM 1046 C CA . ILE A 1 134 ? -5.657 -3.420 5.403 1.00 98.56 134 ILE A CA 1
ATOM 1047 C C . ILE A 1 134 ? -4.625 -3.190 6.491 1.00 98.56 134 ILE A 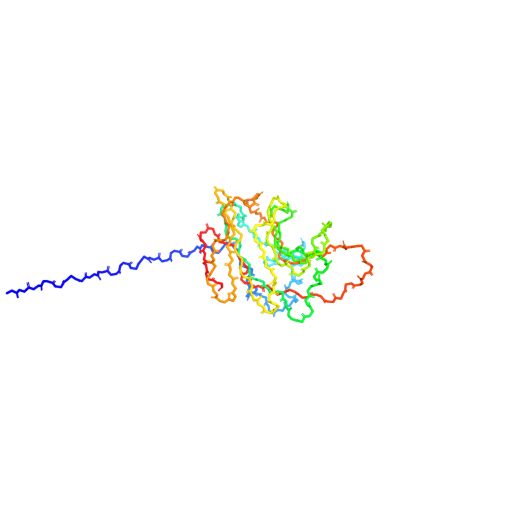C 1
ATOM 1049 O O . ILE A 1 134 ? -4.292 -4.118 7.237 1.00 98.56 134 ILE A O 1
ATOM 1053 N N . LEU A 1 135 ? -4.148 -1.953 6.597 1.00 98.12 135 LEU A N 1
ATOM 1054 C CA . LEU A 1 135 ? -3.346 -1.495 7.724 1.00 98.12 135 LEU A CA 1
ATOM 1055 C C . LEU A 1 135 ? -4.314 -0.951 8.780 1.00 98.12 135 LEU A C 1
ATOM 1057 O O . LEU A 1 135 ? -4.944 0.086 8.591 1.00 98.12 135 LEU A O 1
ATOM 1061 N N . GLU A 1 136 ? -4.487 -1.699 9.866 1.00 97.56 136 GLU A N 1
ATOM 1062 C CA . GLU A 1 136 ? -5.409 -1.359 10.948 1.00 97.56 136 GLU A CA 1
ATOM 1063 C C . GLU A 1 136 ? -4.641 -0.630 12.055 1.00 97.56 136 GLU A C 1
ATOM 1065 O O . GLU A 1 136 ? -3.795 -1.218 12.739 1.00 97.56 136 GLU A O 1
ATOM 1070 N N . THR A 1 137 ? -4.924 0.659 12.226 1.00 96.50 137 THR A N 1
ATOM 1071 C CA . THR A 1 137 ? -4.315 1.499 13.264 1.00 96.50 137 THR A CA 1
ATOM 1072 C C . THR A 1 137 ? -5.040 1.332 14.599 1.00 96.50 137 THR A C 1
ATOM 1074 O O . THR A 1 137 ? -6.148 0.806 14.654 1.00 96.50 137 THR A O 1
ATOM 1077 N N . GLY A 1 138 ? -4.416 1.765 15.697 1.00 92.44 138 GLY A N 1
ATOM 1078 C CA . GLY A 1 138 ? -4.956 1.611 17.052 1.00 92.44 138 GLY A CA 1
ATOM 1079 C C . GLY A 1 138 ? -4.156 0.641 17.927 1.00 92.44 138 GLY A C 1
ATOM 1080 O O . GLY A 1 138 ? -3.016 0.271 17.623 1.00 92.44 138 GLY A O 1
ATOM 1081 N N . SER A 1 139 ? -4.737 0.267 19.071 1.00 90.56 139 SER A N 1
ATOM 1082 C CA . SER A 1 139 ? -4.105 -0.614 20.061 1.00 90.56 139 SER A CA 1
ATOM 1083 C C . SER A 1 139 ? -5.157 -1.484 20.773 1.00 90.56 139 SER A C 1
ATOM 1085 O O . SER A 1 139 ? -5.821 -0.997 21.691 1.00 90.56 139 SER A O 1
ATOM 1087 N N . PRO A 1 140 ? -5.327 -2.762 20.377 1.00 92.62 140 PRO A N 1
ATOM 1088 C CA . PRO A 1 140 ? -4.631 -3.436 19.278 1.00 92.62 140 PRO A CA 1
ATOM 1089 C C . PRO A 1 140 ? -5.073 -2.911 17.904 1.00 92.62 140 PRO A C 1
ATOM 1091 O O . PRO A 1 140 ? -6.245 -2.615 17.707 1.00 92.62 140 PRO A O 1
ATOM 1094 N N . GLY A 1 141 ? -4.134 -2.853 16.962 1.00 95.38 141 GLY A N 1
ATOM 1095 C CA . GLY A 1 141 ? -4.417 -2.751 15.531 1.00 95.38 141 GLY A CA 1
ATOM 1096 C C . GLY A 1 141 ? -4.120 -4.082 14.831 1.00 95.38 141 GLY A C 1
ATOM 1097 O O . GLY A 1 141 ? -4.247 -5.165 15.427 1.00 95.38 141 GLY A O 1
ATOM 1098 N N . GLY A 1 142 ? -3.651 -4.027 13.586 1.00 97.25 142 GLY A N 1
ATOM 1099 C CA . GLY A 1 142 ? -3.162 -5.211 12.887 1.00 97.25 142 GLY A CA 1
ATOM 1100 C C . GLY A 1 142 ? -2.861 -5.025 11.404 1.00 97.25 142 GLY A C 1
ATOM 1101 O O . GLY A 1 142 ? -2.844 -3.917 10.876 1.00 97.25 142 GLY A O 1
ATOM 1102 N N . LEU A 1 143 ? -2.637 -6.151 10.731 1.00 98.69 143 LEU A N 1
ATOM 1103 C CA . LEU A 1 143 ? -2.523 -6.237 9.277 1.00 98.69 143 LEU A CA 1
ATOM 1104 C C . LEU A 1 143 ? -3.458 -7.329 8.769 1.00 98.69 143 LEU A C 1
ATOM 1106 O O . LEU A 1 143 ? -3.423 -8.456 9.278 1.00 98.69 143 LEU A O 1
ATOM 1110 N N . TRP A 1 144 ? -4.227 -7.019 7.731 1.00 98.75 144 TRP A N 1
ATOM 1111 C CA . TRP A 1 144 ? -4.985 -8.007 6.969 1.00 98.75 144 TRP A CA 1
ATOM 1112 C C . TRP A 1 144 ? -4.447 -8.107 5.551 1.00 98.75 144 TRP A C 1
ATOM 1114 O O . TRP A 1 144 ? -4.037 -7.098 4.979 1.00 98.75 144 TRP A O 1
ATOM 1124 N N . VAL A 1 145 ? -4.452 -9.320 4.996 1.00 98.81 145 VAL A N 1
ATOM 1125 C CA . VAL A 1 145 ? -3.970 -9.591 3.635 1.00 98.81 145 VAL A CA 1
ATOM 1126 C C . VAL A 1 145 ? -4.889 -10.582 2.917 1.00 98.81 145 VAL A C 1
ATOM 1128 O O . VAL A 1 145 ? -5.412 -11.517 3.533 1.00 98.81 145 VAL A O 1
ATOM 1131 N N . SER A 1 146 ? -5.043 -10.408 1.604 1.00 98.69 146 SER A N 1
ATOM 1132 C CA . SER A 1 146 ? -5.442 -11.469 0.668 1.00 98.69 146 SER A CA 1
ATOM 1133 C C . SER A 1 146 ? -4.819 -11.267 -0.719 1.00 98.69 146 SER A C 1
ATOM 1135 O O . SER A 1 146 ? -4.026 -10.348 -0.935 1.00 98.69 146 SER A O 1
ATOM 1137 N N . THR A 1 147 ? -5.167 -12.142 -1.667 1.00 98.56 147 THR A N 1
ATOM 1138 C CA . THR A 1 147 ? -4.823 -12.002 -3.086 1.00 98.56 147 THR A CA 1
ATOM 1139 C C . THR A 1 147 ? -6.033 -12.211 -3.994 1.00 98.56 147 THR A C 1
ATOM 1141 O O . THR A 1 147 ? -6.966 -12.961 -3.673 1.00 98.56 147 THR A O 1
ATOM 1144 N N . GLY A 1 148 ? -6.012 -11.551 -5.155 1.00 97.56 148 GLY A N 1
ATOM 1145 C CA . GLY A 1 148 ? -7.119 -11.567 -6.115 1.00 97.56 148 GLY A CA 1
ATOM 1146 C C . GLY A 1 148 ? -8.423 -11.062 -5.486 1.00 97.56 148 GLY A C 1
ATOM 1147 O O . GLY A 1 148 ? -8.398 -10.154 -4.666 1.00 97.56 148 GLY A O 1
ATOM 1148 N N . GLY A 1 149 ? -9.557 -11.678 -5.824 1.00 97.12 149 GLY A N 1
ATOM 1149 C CA . GLY A 1 149 ? -10.862 -11.368 -5.216 1.00 97.12 149 GLY A CA 1
ATOM 1150 C C . GLY A 1 149 ? -11.157 -12.101 -3.898 1.00 97.12 149 GLY A C 1
ATOM 1151 O O . GLY A 1 149 ? -12.322 -12.256 -3.542 1.00 97.12 149 GLY A O 1
ATOM 1152 N N . SER A 1 150 ? -10.144 -12.636 -3.208 1.00 98.38 150 SER A N 1
ATOM 1153 C CA . SER A 1 150 ? -10.348 -13.379 -1.954 1.00 98.38 150 SER A CA 1
ATOM 1154 C C . SER A 1 150 ? -10.565 -12.426 -0.781 1.00 98.38 150 SER A C 1
ATOM 1156 O O . SER A 1 150 ? -9.915 -11.383 -0.711 1.00 98.38 150 SER A O 1
ATOM 1158 N N . ALA A 1 151 ? -11.399 -12.803 0.189 1.00 98.25 151 ALA A N 1
ATOM 1159 C CA . ALA A 1 151 ? -11.591 -11.988 1.386 1.00 98.25 151 ALA A CA 1
ATOM 1160 C C . ALA A 1 151 ? -10.289 -11.848 2.208 1.00 98.25 151 ALA A C 1
ATOM 1162 O O . ALA A 1 151 ? -9.542 -12.817 2.368 1.00 98.25 151 ALA A O 1
ATOM 1163 N N . LEU A 1 152 ? -10.021 -10.648 2.729 1.00 98.69 152 LEU A N 1
ATOM 1164 C CA . LEU A 1 152 ? -8.879 -10.347 3.590 1.00 98.69 152 LEU A CA 1
ATOM 1165 C C . LEU A 1 152 ? -8.968 -11.074 4.935 1.00 98.69 152 LEU A C 1
ATOM 1167 O O . LEU A 1 152 ? -10.026 -11.165 5.558 1.00 98.69 152 LEU A O 1
ATOM 1171 N N . THR A 1 153 ? -7.819 -11.552 5.413 1.00 98.50 153 THR A N 1
ATOM 1172 C CA . THR A 1 153 ? -7.683 -12.240 6.706 1.00 98.50 153 THR A CA 1
ATOM 1173 C C . THR A 1 153 ? -6.613 -11.572 7.561 1.00 98.50 153 THR A C 1
ATOM 1175 O O . THR A 1 153 ? -5.597 -11.124 7.031 1.00 98.50 153 THR A O 1
ATOM 1178 N N . LYS A 1 154 ? -6.834 -11.483 8.880 1.00 98.38 154 LYS A N 1
ATOM 1179 C CA . LYS A 1 154 ? -5.895 -10.844 9.813 1.00 98.38 154 LYS A CA 1
ATOM 1180 C C . LYS A 1 154 ? -4.668 -11.736 10.003 1.00 98.38 154 LYS A C 1
ATOM 1182 O O . LYS A 1 154 ? -4.761 -12.793 10.622 1.00 98.38 154 LYS A O 1
ATOM 1187 N N . VAL A 1 155 ? -3.528 -11.311 9.465 1.00 98.50 155 VAL A N 1
ATOM 1188 C CA . VAL A 1 155 ? -2.245 -12.037 9.535 1.00 98.50 155 VAL A CA 1
ATOM 1189 C C . VAL A 1 155 ? -1.345 -11.538 10.668 1.00 98.50 155 VAL A C 1
ATOM 1191 O O . VAL A 1 155 ? -0.405 -12.225 11.056 1.00 98.50 155 VAL A O 1
ATOM 1194 N N . TYR A 1 156 ? -1.642 -10.360 11.224 1.00 98.38 156 TYR A N 1
ATOM 1195 C CA . TYR A 1 156 ? -0.944 -9.785 12.373 1.00 98.38 156 TYR A CA 1
ATOM 1196 C C . TYR A 1 156 ? -1.922 -9.025 13.276 1.00 98.38 156 TYR A C 1
ATOM 1198 O O . TYR A 1 156 ? -2.779 -8.287 12.789 1.00 98.38 156 TYR A O 1
ATOM 1206 N N . THR A 1 157 ? -1.748 -9.164 14.591 1.00 97.50 157 THR A N 1
ATOM 1207 C CA . THR A 1 157 ? -2.492 -8.426 15.622 1.00 97.50 157 THR A CA 1
ATOM 1208 C C . THR A 1 157 ? -1.493 -7.739 16.542 1.00 97.50 157 THR A C 1
ATOM 1210 O O . THR A 1 157 ? -0.641 -8.397 17.139 1.00 97.50 157 THR A O 1
ATOM 1213 N N . GLY A 1 158 ? -1.604 -6.420 16.668 1.00 95.94 158 GLY A N 1
ATOM 1214 C CA . GLY A 1 158 ? -0.661 -5.589 17.413 1.00 95.94 158 GLY A CA 1
ATOM 1215 C C . GLY A 1 158 ? -0.723 -4.141 16.943 1.00 95.94 158 GLY A C 1
ATOM 1216 O O . GLY A 1 158 ? -1.364 -3.841 15.941 1.00 95.94 158 GLY A O 1
ATOM 1217 N N . SER A 1 159 ? -0.093 -3.221 17.672 1.00 95.44 159 SER A N 1
ATOM 1218 C CA . SER A 1 159 ? -0.001 -1.837 17.202 1.00 95.44 159 SER A CA 1
ATOM 1219 C C . SER A 1 159 ? 0.932 -1.751 15.994 1.00 95.44 159 SER A C 1
ATOM 1221 O O . SER A 1 159 ? 2.028 -2.310 16.015 1.00 95.44 159 SER A O 1
ATOM 1223 N N . LEU A 1 160 ? 0.528 -0.984 14.981 1.00 95.88 160 LEU A N 1
ATOM 1224 C CA . LEU A 1 160 ? 1.388 -0.587 13.865 1.00 95.88 160 LEU A CA 1
ATOM 1225 C C . LEU A 1 160 ? 2.375 0.539 14.240 1.00 95.88 160 LEU A C 1
ATOM 1227 O O . LEU A 1 160 ? 3.003 1.115 13.363 1.00 95.88 160 LEU A O 1
ATOM 1231 N N . ASN A 1 161 ? 2.535 0.859 15.530 1.00 93.31 161 ASN A N 1
ATOM 1232 C CA . ASN A 1 161 ? 3.413 1.915 16.059 1.00 93.31 161 ASN A CA 1
ATOM 1233 C C . ASN A 1 161 ? 3.064 3.348 15.599 1.00 93.31 161 ASN A C 1
ATOM 1235 O O . ASN A 1 161 ? 3.841 4.273 15.820 1.00 93.31 161 ASN A O 1
ATOM 1239 N N . GLY A 1 162 ? 1.871 3.539 15.036 1.00 90.75 162 GLY A N 1
ATOM 1240 C CA . GLY A 1 162 ? 1.285 4.835 14.704 1.00 90.75 162 GLY A CA 1
ATOM 1241 C C . GLY A 1 162 ? -0.239 4.809 14.816 1.00 90.75 162 GLY A C 1
ATOM 1242 O O . GLY A 1 162 ? -0.837 3.787 15.166 1.00 90.75 162 GLY A O 1
ATOM 1243 N N . ASN A 1 163 ? -0.867 5.957 14.567 1.00 91.00 163 ASN A N 1
ATOM 1244 C CA . ASN A 1 163 ? -2.276 6.207 14.887 1.00 91.00 163 ASN A CA 1
ATOM 1245 C C . ASN A 1 163 ? -3.056 6.791 13.697 1.00 91.00 163 ASN A C 1
ATOM 1247 O O . ASN A 1 163 ? -3.984 7.566 13.908 1.00 91.00 163 ASN A O 1
ATOM 1251 N N . GLY A 1 164 ? -2.661 6.458 12.467 1.00 92.25 164 GLY A N 1
ATOM 1252 C CA . GLY A 1 164 ? -3.140 7.117 11.253 1.00 92.25 164 GLY A CA 1
ATOM 1253 C C . GLY A 1 164 ? -2.393 8.428 10.987 1.00 92.25 164 GLY A C 1
ATOM 1254 O O . GLY A 1 164 ? -1.283 8.621 11.488 1.00 92.25 164 GLY A O 1
ATOM 1255 N N . GLY A 1 165 ? -2.999 9.302 10.191 1.00 92.00 165 GLY A N 1
ATOM 1256 C CA . GLY A 1 165 ? -2.464 10.600 9.791 1.00 92.00 165 GLY A CA 1
ATOM 1257 C C . GLY A 1 165 ? -2.957 11.039 8.408 1.00 92.00 165 GLY A C 1
ATOM 1258 O O . GLY A 1 165 ? -3.526 10.248 7.654 1.00 92.00 165 GLY A O 1
ATOM 1259 N N . THR A 1 166 ? -2.753 12.317 8.078 1.00 89.44 166 THR A N 1
ATOM 1260 C CA . THR A 1 166 ? -3.002 12.896 6.738 1.00 89.44 166 THR A CA 1
ATOM 1261 C C . THR A 1 166 ? -1.748 12.881 5.856 1.00 89.44 166 THR A C 1
ATOM 1263 O O . THR A 1 166 ? -1.698 13.547 4.832 1.00 89.44 166 THR A O 1
ATOM 1266 N N . ASP A 1 167 ? -0.728 12.151 6.289 1.00 91.06 167 ASP A N 1
ATOM 1267 C CA . ASP A 1 167 ? 0.602 11.952 5.720 1.00 91.06 167 ASP A CA 1
ATOM 1268 C C . ASP A 1 167 ? 0.765 10.481 5.306 1.00 91.06 167 ASP A C 1
ATOM 1270 O O . ASP A 1 167 ? 1.758 9.840 5.630 1.00 91.06 167 ASP A O 1
ATOM 1274 N N . TRP A 1 168 ? -0.262 9.915 4.658 1.00 94.25 168 TRP A N 1
ATOM 1275 C CA . TRP A 1 168 ? -0.265 8.549 4.126 1.00 94.25 168 TRP A CA 1
ATOM 1276 C C . TRP A 1 168 ? 0.007 8.585 2.622 1.00 94.25 168 TRP A C 1
ATOM 1278 O O . TRP A 1 168 ? -0.786 9.132 1.861 1.00 94.25 168 TRP A O 1
AT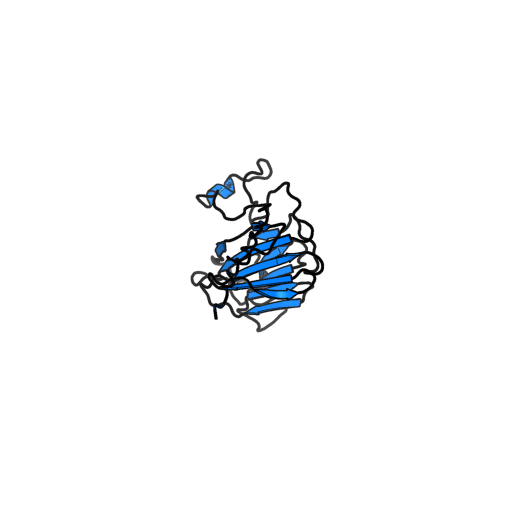OM 1288 N N . HIS A 1 169 ? 1.133 8.029 2.192 1.00 93.94 169 HIS A N 1
ATOM 1289 C CA . HIS A 1 169 ? 1.655 8.165 0.838 1.00 93.94 169 HIS A CA 1
ATOM 1290 C C . HIS A 1 169 ? 1.274 6.937 0.014 1.00 93.94 169 HIS A C 1
ATOM 1292 O O . HIS A 1 169 ? 1.647 5.812 0.349 1.00 93.94 169 HIS A O 1
ATOM 1298 N N . ILE A 1 170 ? 0.547 7.154 -1.082 1.00 93.75 170 ILE A N 1
ATOM 1299 C CA . ILE A 1 170 ? 0.212 6.125 -2.071 1.00 93.75 170 ILE A CA 1
ATOM 1300 C C . ILE A 1 170 ? 1.036 6.406 -3.329 1.00 93.75 170 ILE A C 1
ATOM 1302 O O . ILE A 1 170 ? 0.688 7.261 -4.144 1.00 93.75 170 ILE A O 1
ATOM 1306 N N . GLY A 1 171 ? 2.173 5.728 -3.474 1.00 90.12 171 GLY A N 1
ATOM 1307 C CA . GLY A 1 171 ? 3.128 6.005 -4.547 1.00 90.12 171 GLY A CA 1
ATOM 1308 C C . GLY A 1 171 ? 4.272 5.002 -4.552 1.00 90.12 171 GLY A C 1
ATOM 1309 O O . GLY A 1 171 ? 4.047 3.819 -4.306 1.00 90.12 171 GLY A O 1
ATOM 1310 N N . ALA A 1 172 ? 5.492 5.448 -4.855 1.00 87.69 172 ALA A N 1
ATOM 1311 C CA . ALA A 1 172 ? 6.696 4.690 -4.530 1.00 87.69 172 ALA A CA 1
ATOM 1312 C C . ALA A 1 172 ? 7.953 5.572 -4.513 1.00 87.69 172 ALA A C 1
ATOM 1314 O O . ALA A 1 172 ? 8.233 6.276 -5.482 1.00 87.69 172 ALA A O 1
ATOM 1315 N N . LEU A 1 173 ? 8.770 5.426 -3.469 1.00 81.75 173 LEU A N 1
ATOM 1316 C CA . LEU A 1 173 ? 10.155 5.893 -3.428 1.00 81.75 173 LEU A CA 1
ATOM 1317 C C . LEU A 1 173 ? 11.105 4.714 -3.644 1.00 81.75 173 LEU A C 1
ATOM 1319 O O . LEU A 1 173 ? 10.991 3.694 -2.965 1.00 81.75 173 LEU A O 1
ATOM 1323 N N . ARG A 1 174 ? 12.082 4.860 -4.546 1.00 81.00 174 ARG A N 1
ATOM 1324 C CA . ARG A 1 174 ? 13.167 3.885 -4.742 1.00 81.00 174 ARG A CA 1
ATOM 1325 C C . ARG A 1 174 ? 14.477 4.429 -4.179 1.00 81.00 174 ARG A C 1
ATOM 1327 O O . ARG A 1 174 ? 15.012 5.408 -4.700 1.00 81.00 174 ARG A O 1
ATOM 1334 N N . LEU A 1 175 ? 15.026 3.788 -3.149 1.00 73.00 175 LEU A N 1
ATOM 1335 C CA . LEU A 1 175 ? 16.296 4.212 -2.550 1.00 73.00 175 LEU A CA 1
ATOM 1336 C C . LEU A 1 175 ? 17.502 3.798 -3.413 1.00 73.00 175 LEU A C 1
ATOM 1338 O O . LEU A 1 175 ? 17.480 2.729 -4.025 1.00 73.00 175 LEU A O 1
ATOM 1342 N N . PRO A 1 176 ? 18.593 4.586 -3.444 1.00 66.94 176 PRO A N 1
ATOM 1343 C CA . PRO A 1 176 ? 19.830 4.193 -4.113 1.00 66.94 176 PRO A CA 1
ATOM 1344 C C . PRO A 1 176 ? 20.535 3.042 -3.373 1.00 66.94 176 PRO A C 1
ATOM 1346 O O . PRO A 1 176 ? 20.659 3.060 -2.151 1.00 66.94 176 PRO A O 1
ATOM 1349 N N . ASN A 1 177 ? 21.081 2.078 -4.122 1.00 67.62 177 ASN A N 1
ATOM 1350 C CA . ASN A 1 177 ? 21.851 0.939 -3.590 1.00 67.62 177 ASN A CA 1
ATOM 1351 C C . ASN A 1 177 ? 23.373 1.041 -3.842 1.00 67.62 177 ASN A C 1
ATOM 1353 O O . ASN A 1 177 ? 24.093 0.055 -3.721 1.00 67.62 177 ASN A O 1
ATOM 1357 N N . GLY A 1 178 ? 23.867 2.228 -4.215 1.00 60.53 178 GLY A N 1
ATOM 1358 C CA . GLY A 1 178 ? 25.276 2.482 -4.548 1.00 60.53 178 GLY A CA 1
ATOM 1359 C C . GLY A 1 178 ? 25.637 2.311 -6.029 1.00 60.53 178 GLY A C 1
ATOM 1360 O O . GLY A 1 178 ? 26.685 2.800 -6.445 1.00 60.53 178 GLY A O 1
ATOM 1361 N N . ASN A 1 179 ? 24.770 1.703 -6.846 1.00 60.25 179 ASN A N 1
ATOM 1362 C CA . ASN A 1 179 ? 24.971 1.607 -8.295 1.00 60.25 179 ASN A CA 1
ATOM 1363 C C . ASN A 1 179 ? 24.497 2.874 -9.025 1.00 60.25 179 ASN A C 1
ATOM 1365 O O . ASN A 1 179 ? 23.440 3.424 -8.719 1.00 60.25 179 ASN A O 1
ATOM 1369 N N . THR A 1 180 ? 25.225 3.283 -10.066 1.00 52.75 180 THR A N 1
ATOM 1370 C CA . THR A 1 180 ? 24.935 4.467 -10.901 1.00 52.75 180 THR A CA 1
ATOM 1371 C C . THR A 1 180 ? 23.929 4.195 -12.030 1.00 52.75 180 THR A C 1
ATOM 1373 O O . THR A 1 180 ? 24.012 4.809 -13.093 1.00 52.75 180 THR A O 1
ATOM 1376 N N . ASN A 1 181 ? 23.014 3.239 -11.853 1.00 55.81 181 ASN A N 1
ATOM 1377 C CA . ASN A 1 181 ? 22.072 2.856 -12.905 1.00 55.81 181 ASN A CA 1
ATOM 1378 C C . ASN A 1 181 ? 21.006 3.940 -13.096 1.00 55.81 181 ASN A C 1
ATOM 1380 O O . ASN A 1 181 ? 20.320 4.321 -12.143 1.00 55.81 181 ASN A O 1
ATOM 1384 N N . THR A 1 182 ? 20.826 4.386 -14.340 1.00 59.41 182 THR A N 1
ATOM 1385 C CA . THR A 1 182 ? 19.698 5.235 -14.735 1.00 59.41 182 THR A CA 1
ATOM 1386 C C . THR A 1 182 ? 18.382 4.535 -14.401 1.00 59.41 182 THR A C 1
ATOM 1388 O O . THR A 1 182 ? 18.220 3.348 -14.684 1.00 59.41 182 THR A O 1
ATOM 1391 N N . ILE A 1 183 ? 17.437 5.270 -13.812 1.00 61.56 183 ILE A N 1
ATOM 1392 C CA . ILE A 1 183 ? 16.077 4.775 -13.584 1.00 61.56 183 ILE A CA 1
ATOM 1393 C C . ILE A 1 183 ? 15.390 4.650 -14.950 1.00 61.56 183 ILE A C 1
ATOM 1395 O O . ILE A 1 183 ? 15.168 5.654 -15.626 1.00 61.56 183 ILE A O 1
ATOM 1399 N N . THR A 1 184 ? 15.106 3.422 -15.380 1.00 65.19 184 THR A N 1
ATOM 1400 C CA . THR A 1 184 ? 14.140 3.152 -16.454 1.00 65.19 184 THR A CA 1
ATOM 1401 C C . THR A 1 184 ? 12.720 3.252 -15.900 1.00 65.19 184 THR A C 1
ATOM 1403 O O . THR A 1 184 ? 12.538 3.272 -14.688 1.00 65.19 184 THR A O 1
ATOM 1406 N N . GLU A 1 185 ? 11.708 3.296 -16.764 1.00 72.88 185 GLU A N 1
ATOM 1407 C CA . GLU A 1 185 ? 10.309 3.213 -16.328 1.00 72.88 185 GLU A CA 1
ATOM 1408 C C . GLU A 1 185 ? 10.092 1.985 -15.418 1.00 72.88 185 GLU A C 1
ATOM 1410 O O . GLU A 1 185 ? 10.484 0.872 -15.771 1.00 72.88 185 GLU A O 1
ATOM 1415 N N . GLU A 1 186 ? 9.487 2.204 -14.250 1.00 82.25 186 GLU A N 1
ATOM 1416 C CA . GLU A 1 186 ? 9.077 1.173 -13.293 1.00 82.25 186 GLU A CA 1
ATOM 1417 C C . GLU A 1 186 ? 7.596 1.394 -12.967 1.00 82.25 186 GLU A C 1
ATOM 1419 O O . GLU A 1 186 ? 7.180 2.504 -12.639 1.00 82.25 186 GLU A O 1
ATOM 1424 N N . ASN A 1 187 ? 6.801 0.332 -13.055 1.00 90.50 187 ASN A N 1
ATOM 1425 C CA . ASN A 1 187 ? 5.358 0.350 -12.869 1.00 90.50 187 ASN A CA 1
ATOM 1426 C C . ASN A 1 187 ? 4.969 -0.330 -11.552 1.00 90.50 187 ASN A C 1
ATOM 1428 O O . ASN A 1 187 ? 5.460 -1.411 -11.224 1.00 90.50 187 ASN A O 1
ATOM 1432 N N . ILE A 1 188 ? 3.997 0.252 -10.851 1.00 92.69 188 ILE A N 1
ATOM 1433 C CA . ILE A 1 188 ? 3.207 -0.408 -9.805 1.00 92.69 188 ILE A CA 1
ATOM 1434 C C . ILE A 1 188 ? 1.758 0.026 -10.014 1.00 92.69 188 ILE A C 1
ATOM 1436 O O . ILE A 1 188 ? 1.496 1.202 -10.266 1.00 92.69 188 ILE A O 1
ATOM 1440 N N . TYR A 1 189 ? 0.816 -0.914 -9.947 1.00 95.69 189 TYR A N 1
ATOM 1441 C CA . TYR A 1 189 ? -0.608 -0.600 -10.081 1.00 95.69 189 TYR A CA 1
ATOM 1442 C C . TYR A 1 189 ? -1.288 -0.603 -8.717 1.00 95.69 189 TYR A C 1
ATOM 1444 O O . TYR A 1 189 ? -1.011 -1.478 -7.897 1.00 95.69 189 TYR A O 1
ATOM 1452 N N . TYR A 1 190 ? -2.203 0.345 -8.512 1.00 95.88 190 TYR A N 1
ATOM 1453 C CA . TYR A 1 190 ? -2.968 0.536 -7.279 1.00 95.88 190 TYR A CA 1
ATOM 1454 C C . TYR A 1 190 ? -4.470 0.509 -7.570 1.00 95.88 190 TYR A C 1
ATOM 1456 O O . TYR A 1 190 ? -4.916 0.945 -8.630 1.00 95.88 190 TYR A O 1
ATOM 1464 N N . SER A 1 191 ? -5.255 -0.005 -6.631 1.00 96.00 191 SER A N 1
ATOM 1465 C CA . SER A 1 191 ? -6.719 0.040 -6.632 1.00 96.00 191 SER A CA 1
ATOM 1466 C C . SER A 1 191 ? -7.240 -0.103 -5.196 1.00 96.00 191 SER A C 1
ATOM 1468 O O . SER A 1 191 ? -6.450 -0.258 -4.265 1.00 96.00 191 SER A O 1
ATOM 1470 N N . GLY A 1 192 ? -8.557 -0.003 -4.989 1.00 95.50 192 GLY A N 1
ATOM 1471 C CA . GLY A 1 192 ? -9.161 -0.248 -3.672 1.00 95.50 192 GLY A CA 1
ATOM 1472 C C . GLY A 1 192 ? -8.665 0.681 -2.556 1.00 95.50 192 GLY A C 1
ATOM 1473 O O . GLY A 1 192 ? -8.657 0.272 -1.402 1.00 95.50 192 GLY A O 1
ATOM 1474 N N . VAL A 1 193 ? -8.223 1.904 -2.880 1.00 96.62 193 VAL A N 1
ATOM 1475 C CA . VAL A 1 193 ? -7.611 2.811 -1.896 1.00 96.62 193 VAL A CA 1
ATOM 1476 C C . VAL A 1 193 ? -8.678 3.635 -1.176 1.00 96.62 193 VAL A C 1
ATOM 1478 O O . VAL A 1 193 ? -9.315 4.496 -1.783 1.00 96.62 193 VAL A O 1
ATOM 1481 N N . TYR A 1 194 ? -8.902 3.369 0.109 1.00 95.81 194 TYR A N 1
ATOM 1482 C CA . TYR A 1 194 ? -9.846 4.120 0.945 1.00 95.81 194 TYR A CA 1
ATOM 1483 C C . TYR A 1 194 ? -9.546 3.944 2.437 1.00 95.81 194 TYR A C 1
ATOM 1485 O O . TYR A 1 194 ? -8.726 3.116 2.833 1.00 95.81 194 TYR A O 1
ATOM 1493 N N . VAL A 1 195 ? -10.224 4.733 3.272 1.00 96.75 195 VAL A N 1
ATOM 1494 C CA . VAL A 1 195 ? -10.190 4.589 4.733 1.00 96.75 195 VAL A CA 1
ATOM 1495 C C . VAL A 1 195 ? -11.621 4.479 5.251 1.00 96.75 195 VAL A C 1
ATOM 1497 O O . VAL A 1 195 ? -12.499 5.232 4.817 1.00 96.75 195 VAL A O 1
ATOM 1500 N N . GLU A 1 196 ? -11.851 3.551 6.176 1.00 95.81 196 GLU A N 1
ATOM 1501 C CA . GLU A 1 196 ? -13.119 3.391 6.900 1.00 95.81 196 GLU A CA 1
ATOM 1502 C C . GLU A 1 196 ? -12.892 3.439 8.421 1.00 95.81 196 GLU A C 1
ATOM 1504 O O . GLU A 1 196 ? -11.850 3.020 8.937 1.00 95.81 196 GLU A O 1
ATOM 1509 N N . ASP A 1 197 ? -13.883 3.974 9.136 1.00 92.56 197 ASP A N 1
ATOM 1510 C CA . ASP A 1 197 ? -13.878 4.150 10.597 1.00 92.56 197 ASP A CA 1
ATOM 1511 C C . ASP A 1 197 ? -14.492 2.970 11.368 1.00 92.56 197 ASP A C 1
ATOM 1513 O O . ASP A 1 197 ? -14.394 2.874 12.592 1.00 92.56 197 ASP A O 1
ATOM 1517 N N . SER A 1 198 ? -15.132 2.056 10.645 1.00 85.44 198 SER A N 1
ATOM 1518 C CA . SER A 1 198 ? -15.870 0.925 11.182 1.00 85.44 198 SER A CA 1
ATOM 1519 C C . SER A 1 198 ? -15.772 -0.238 10.193 1.00 85.44 198 SER A C 1
ATOM 1521 O O . SER A 1 198 ? -16.146 -0.125 9.032 1.00 85.44 198 SER A O 1
ATOM 1523 N N . GLY A 1 199 ? -15.190 -1.352 10.634 1.00 82.81 199 GLY A N 1
ATOM 1524 C CA . GLY A 1 199 ? -14.711 -2.391 9.726 1.00 82.81 199 GLY A CA 1
ATOM 1525 C C . GLY A 1 199 ? -14.011 -3.543 10.461 1.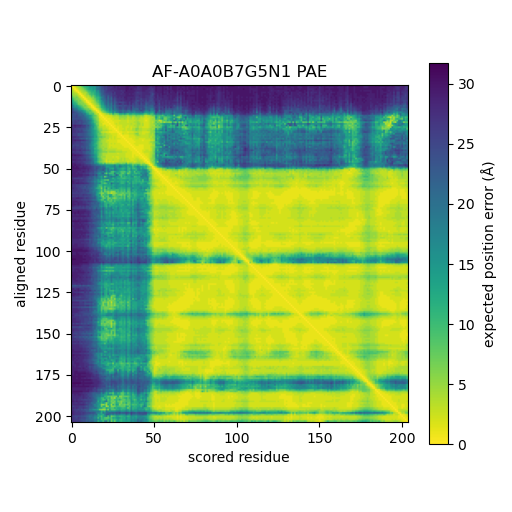00 82.81 199 GLY A C 1
ATOM 1526 O O . GLY A 1 199 ? -14.224 -3.703 11.668 1.00 82.81 199 GLY A O 1
ATOM 1527 N N . PRO A 1 200 ? -13.189 -4.354 9.767 1.00 91.06 200 PRO A N 1
ATOM 1528 C CA . PRO A 1 200 ? -12.820 -4.198 8.362 1.00 91.06 200 PRO A CA 1
ATOM 1529 C C . PRO A 1 200 ? -13.847 -4.778 7.381 1.00 91.06 200 PRO A C 1
ATOM 1531 O O . PRO A 1 200 ? -14.315 -5.907 7.548 1.00 91.06 200 PRO A O 1
ATOM 1534 N N . THR A 1 201 ? -14.109 -4.056 6.294 1.00 96.94 201 THR A N 1
ATOM 1535 C CA . THR A 1 201 ? -14.730 -4.580 5.073 1.00 96.94 201 THR A CA 1
ATOM 1536 C C . THR A 1 201 ? -13.743 -5.528 4.389 1.00 96.94 201 THR A C 1
ATOM 1538 O O . THR A 1 201 ? -12.823 -5.109 3.700 1.00 96.94 201 THR A O 1
ATOM 1541 N N . THR A 1 202 ? -13.886 -6.839 4.586 1.00 96.81 202 THR A N 1
ATOM 1542 C CA . THR A 1 202 ? -12.878 -7.808 4.115 1.00 96.81 202 THR A CA 1
ATOM 1543 C C . THR A 1 202 ? -12.992 -8.202 2.640 1.00 96.81 202 THR A C 1
ATOM 1545 O O . THR A 1 202 ? -12.212 -9.039 2.200 1.00 96.81 202 THR A O 1
ATOM 1548 N N . THR A 1 203 ? -13.908 -7.638 1.852 1.00 94.06 203 THR A N 1
ATOM 1549 C CA . THR A 1 203 ? -13.993 -7.909 0.403 1.00 94.06 203 THR A CA 1
ATOM 1550 C C . THR A 1 203 ? -13.202 -6.845 -0.375 1.00 94.06 203 THR A C 1
ATOM 1552 O O . THR A 1 203 ? -13.499 -5.668 -0.169 1.00 94.06 203 THR A O 1
ATOM 1555 N N . PRO A 1 204 ? -12.233 -7.225 -1.239 1.00 78.62 204 PRO A N 1
ATOM 1556 C CA . PRO A 1 204 ? -11.471 -6.288 -2.080 1.00 78.62 204 PRO A CA 1
ATOM 1557 C C . PRO A 1 204 ? -12.310 -5.550 -3.137 1.00 78.62 204 PRO A C 1
ATOM 1559 O O . PRO A 1 204 ? -13.300 -6.148 -3.621 1.00 78.62 204 PRO A O 1
#

Mean predicted aligned error: 10.24 Å

Radius of gyration: 19.96 Å; Cα contacts (8 Å, |Δi|>4): 456; chains: 1; bounding box: 74×66×38 Å